Protein AF-0000000066578964 (afdb_homodimer)

Structure (mmCIF, N/CA/C/O backbone):
data_AF-0000000066578964-model_v1
#
loop_
_entity.id
_entity.type
_entity.pdbx_description
1 polymer 'Antirestriction protein'
#
loop_
_atom_site.group_PDB
_atom_site.id
_atom_site.type_symbol
_atom_site.label_atom_id
_atom_site.label_alt_id
_atom_site.label_comp_id
_atom_site.label_asym_id
_atom_site.label_entity_id
_atom_site.label_seq_id
_atom_site.pdbx_PDB_ins_code
_atom_site.Cartn_x
_atom_site.Cartn_y
_atom_site.Cartn_z
_atom_site.occupancy
_atom_site.B_iso_or_equiv
_atom_site.auth_seq_id
_atom_site.auth_comp_id
_atom_site.auth_asym_id
_atom_site.auth_atom_id
_atom_site.pdbx_PDB_model_num
ATOM 1 N N . MET A 1 1 ? -10.805 -29.812 21.797 1 24.27 1 MET A N 1
ATOM 2 C CA . MET A 1 1 ? -9.703 -28.891 21.516 1 24.27 1 MET A CA 1
ATOM 3 C C . MET A 1 1 ? -9.992 -28.062 20.281 1 24.27 1 MET A C 1
ATOM 5 O O . MET A 1 1 ? -9.898 -28.562 19.156 1 24.27 1 MET A O 1
ATOM 9 N N . LYS A 1 2 ? -11.008 -27.344 20.359 1 29.31 2 LYS A N 1
ATOM 10 C CA . LYS A 1 2 ? -11.562 -26.562 19.266 1 29.31 2 LYS A CA 1
ATOM 11 C C . LYS A 1 2 ? -10.516 -25.625 18.672 1 29.31 2 LYS A C 1
ATOM 13 O O . LYS A 1 2 ? -9.969 -24.766 19.391 1 29.31 2 LYS A O 1
ATOM 18 N N . THR A 1 3 ? -9.703 -26.062 17.797 1 28.17 3 THR A N 1
ATOM 19 C CA . THR A 1 3 ? -8.812 -25.188 17.031 1 28.17 3 THR A CA 1
ATOM 20 C C . THR A 1 3 ? -9.57 -23.984 16.484 1 28.17 3 THR A C 1
ATOM 22 O O . THR A 1 3 ? -10.523 -24.141 15.711 1 28.17 3 THR A O 1
ATOM 25 N N . LEU A 1 4 ? -9.758 -23.031 17.234 1 32.16 4 LEU A N 1
ATOM 26 C CA . LEU A 1 4 ? -10.305 -21.766 16.781 1 32.16 4 LEU A CA 1
ATOM 27 C C . LEU A 1 4 ? -9.688 -21.344 15.453 1 32.16 4 LEU A C 1
ATOM 29 O O . LEU A 1 4 ? -8.484 -21.094 15.375 1 32.16 4 LEU A O 1
ATOM 33 N N . SER A 1 5 ? -10.008 -21.906 14.352 1 34.5 5 SER A N 1
ATOM 34 C CA . SER A 1 5 ? -9.68 -21.578 12.969 1 34.5 5 SER A CA 1
ATOM 35 C C . SER A 1 5 ? -9.57 -20.062 12.773 1 34.5 5 SER A C 1
ATOM 37 O O . SER A 1 5 ? -10.523 -19.328 13.023 1 34.5 5 SER A O 1
ATOM 39 N N . GLN A 1 6 ? -8.539 -19.453 13.211 1 37.41 6 GLN A N 1
ATOM 40 C CA . GLN A 1 6 ? -8.258 -18.047 12.992 1 37.41 6 GLN A CA 1
ATOM 41 C C . GLN A 1 6 ? -8.609 -17.625 11.562 1 37.41 6 GLN A C 1
ATOM 43 O O . GLN A 1 6 ? -7.902 -18 10.617 1 37.41 6 GLN A O 1
ATOM 48 N N . ASN A 1 7 ? -9.742 -17.719 11.164 1 43.06 7 ASN A N 1
ATOM 49 C CA . ASN A 1 7 ? -10.203 -17.141 9.906 1 43.06 7 ASN A CA 1
ATOM 50 C C . ASN A 1 7 ? -9.484 -15.844 9.586 1 43.06 7 ASN A C 1
ATOM 52 O O . ASN A 1 7 ? -9.727 -14.82 10.227 1 43.06 7 ASN A O 1
ATOM 56 N N . THR A 1 8 ? -8.219 -15.875 9.32 1 48.53 8 THR A N 1
ATOM 57 C CA . THR A 1 8 ? -7.324 -14.75 9.055 1 48.53 8 THR A CA 1
ATOM 58 C C . THR A 1 8 ? -7.844 -13.898 7.898 1 48.53 8 THR A C 1
ATOM 60 O O . THR A 1 8 ? -7.605 -14.219 6.734 1 48.53 8 THR A O 1
ATOM 63 N N . THR A 1 9 ? -9.141 -13.594 7.984 1 56.38 9 THR A N 1
ATOM 64 C CA . THR A 1 9 ? -9.625 -12.594 7.043 1 56.38 9 THR A CA 1
ATOM 65 C C . THR A 1 9 ? -8.656 -11.414 6.965 1 56.38 9 THR A C 1
ATOM 67 O O . THR A 1 9 ? -7.988 -11.086 7.945 1 56.38 9 THR A O 1
ATOM 70 N N . SER A 1 10 ? -8.32 -11.125 5.727 1 64.75 10 SER A N 1
ATOM 71 C CA . SER A 1 10 ? -7.414 -10.008 5.484 1 64.75 10 SER A CA 1
ATOM 72 C C . SER A 1 10 ? -7.828 -8.781 6.289 1 64.75 10 SER A C 1
ATOM 74 O O . SER A 1 10 ? -8.992 -8.375 6.262 1 64.75 10 SER A O 1
ATOM 76 N N . SER A 1 11 ? -7.039 -8.484 7.195 1 82.62 11 SER A N 1
ATOM 77 C CA . SER A 1 11 ? -7.238 -7.379 8.125 1 82.62 11 SER A CA 1
ATOM 78 C C . SER A 1 11 ? -6.977 -6.035 7.449 1 82.62 11 SER A C 1
ATOM 80 O O . SER A 1 11 ? -6.129 -5.938 6.562 1 82.62 11 SER A O 1
ATOM 82 N N . ALA A 1 12 ? -7.746 -5.105 7.691 1 86.69 12 ALA A N 1
ATOM 83 C CA . ALA A 1 12 ? -7.574 -3.75 7.18 1 86.69 12 ALA A CA 1
ATOM 84 C C . ALA A 1 12 ? -6.438 -3.031 7.902 1 86.69 12 ALA A C 1
ATOM 86 O O . ALA A 1 12 ? -5.977 -1.978 7.457 1 86.69 12 ALA A O 1
ATOM 87 N N . CYS A 1 13 ? -6.008 -3.668 8.898 1 85.31 13 CYS A N 1
ATOM 88 C CA . CYS A 1 13 ? -4.965 -2.984 9.664 1 85.31 13 CYS A CA 1
ATOM 89 C C . CYS A 1 13 ? -3.648 -2.979 8.898 1 85.31 13 CYS A C 1
ATOM 91 O O . CYS A 1 13 ? -3.219 -4.012 8.383 1 85.31 13 CYS A O 1
ATOM 93 N N . ALA A 1 14 ? -3.166 -1.725 8.719 1 74.75 14 ALA A N 1
ATOM 94 C CA . ALA A 1 14 ? -1.896 -1.565 8.016 1 74.75 14 ALA A CA 1
ATOM 95 C C . ALA A 1 14 ? -0.764 -2.262 8.766 1 74.75 14 ALA A C 1
ATOM 97 O O . ALA A 1 14 ? -0.827 -2.426 9.984 1 74.75 14 ALA A O 1
ATOM 98 N N . PRO A 1 15 ? 0.217 -2.771 7.953 1 66.31 15 PRO A N 1
ATOM 99 C CA . PRO A 1 15 ? 1.34 -3.422 8.633 1 66.31 15 PRO A CA 1
ATOM 100 C C . PRO A 1 15 ? 2.146 -2.453 9.492 1 66.31 15 PRO A C 1
ATOM 102 O O . PRO A 1 15 ? 2.145 -1.246 9.242 1 66.31 15 PRO A O 1
ATOM 105 N N . GLU A 1 16 ? 2.369 -2.881 10.695 1 59.19 16 GLU A N 1
ATOM 106 C CA . GLU A 1 16 ? 3.158 -2.049 11.602 1 59.19 16 GLU A CA 1
ATOM 107 C C . GLU A 1 16 ? 4.324 -1.393 10.867 1 59.19 16 GLU A C 1
ATOM 109 O O . GLU A 1 16 ? 4.512 -0.176 10.953 1 59.19 16 GLU A O 1
ATOM 114 N N . THR A 1 17 ? 5.539 -2.01 10.695 1 57.97 17 THR A N 1
ATOM 115 C CA . THR A 1 17 ? 6.82 -1.382 10.375 1 57.97 17 THR A CA 1
ATOM 116 C C . THR A 1 17 ? 7 -1.261 8.867 1 57.97 17 THR A C 1
ATOM 118 O O . THR A 1 17 ? 6.637 -2.17 8.117 1 57.97 17 THR A O 1
ATOM 121 N N . GLY A 1 18 ? 6.793 0.011 8.297 1 57.31 18 GLY A N 1
ATOM 122 C CA . GLY A 1 18 ? 7.117 0.187 6.891 1 57.31 18 GLY A CA 1
ATOM 123 C C . GLY A 1 18 ? 8.289 -0.659 6.438 1 57.31 18 GLY A C 1
ATOM 124 O O . GLY A 1 18 ? 8.492 -0.863 5.238 1 57.31 18 GLY A O 1
ATOM 125 N N . LEU A 1 19 ? 9.219 -1.021 7.348 1 67.06 19 LEU A N 1
ATOM 126 C CA . LEU A 1 19 ? 10.445 -1.646 6.859 1 67.06 19 LEU A CA 1
ATOM 127 C C . LEU A 1 19 ? 10.539 -3.094 7.328 1 67.06 19 LEU A C 1
ATOM 129 O O . LEU A 1 19 ? 11.641 -3.619 7.516 1 67.06 19 LEU A O 1
ATOM 133 N N . GLN A 1 20 ? 9.484 -3.727 7.512 1 78.19 20 GLN A N 1
ATOM 134 C CA . GLN A 1 20 ? 9.555 -5.105 7.98 1 78.19 20 GLN A CA 1
ATOM 135 C C . GLN A 1 20 ? 9.93 -6.055 6.848 1 78.19 20 GLN A C 1
ATOM 137 O O . GLN A 1 20 ? 9.562 -5.832 5.691 1 78.19 20 GLN A O 1
ATOM 142 N N . GLN A 1 21 ? 10.75 -7.109 7.23 1 91.06 21 GLN A N 1
ATOM 143 C CA . GLN A 1 21 ? 11.055 -8.156 6.258 1 91.06 21 GLN A CA 1
ATOM 144 C C . GLN A 1 21 ? 9.828 -9.008 5.965 1 91.06 21 GLN A C 1
ATOM 146 O O . GLN A 1 21 ? 9.195 -9.531 6.883 1 91.06 21 GLN A O 1
ATOM 151 N N . LEU A 1 22 ? 9.539 -9.133 4.762 1 94.94 22 LEU A N 1
ATOM 152 C CA . LEU A 1 22 ? 8.375 -9.914 4.355 1 94.94 22 LEU A CA 1
ATOM 153 C C . LEU A 1 22 ? 8.789 -11.32 3.943 1 94.94 22 LEU A C 1
ATOM 155 O O . LEU A 1 22 ? 9.82 -11.508 3.299 1 94.94 22 LEU A O 1
ATOM 159 N N . VAL A 1 23 ? 8.07 -12.25 4.375 1 96.5 23 VAL A N 1
ATOM 160 C CA . VAL A 1 23 ? 8.352 -13.664 4.133 1 96.5 23 VAL A CA 1
ATOM 161 C C . VAL A 1 23 ? 7.133 -14.336 3.514 1 96.5 23 VAL A C 1
ATOM 163 O O . VAL A 1 23 ? 6.004 -14.125 3.965 1 96.5 23 VAL A O 1
ATOM 166 N N . ALA A 1 24 ? 7.383 -15.094 2.49 1 97.75 24 ALA A N 1
ATOM 167 C CA . ALA A 1 24 ? 6.332 -15.883 1.857 1 97.75 24 ALA A CA 1
ATOM 168 C C . ALA A 1 24 ? 6.305 -17.312 2.412 1 97.75 24 ALA A C 1
ATOM 170 O O . ALA A 1 24 ? 7.352 -17.938 2.557 1 97.75 24 ALA A O 1
ATOM 171 N N . THR A 1 25 ? 5.141 -17.75 2.738 1 98.12 25 THR A N 1
ATOM 172 C CA . THR A 1 25 ? 4.941 -19.125 3.215 1 98.12 25 THR A CA 1
ATOM 173 C C . THR A 1 25 ? 4.016 -19.891 2.279 1 98.12 25 THR A C 1
ATOM 175 O O . THR A 1 25 ? 2.932 -19.422 1.937 1 98.12 25 THR A O 1
ATOM 178 N N . ILE A 1 26 ? 4.406 -21.078 1.918 1 97.75 26 ILE A N 1
ATOM 179 C CA . ILE A 1 26 ? 3.615 -21.906 1.01 1 97.75 26 ILE A CA 1
ATOM 180 C C . ILE A 1 26 ? 2.375 -22.422 1.733 1 97.75 26 ILE A C 1
ATOM 182 O O . ILE A 1 26 ? 2.447 -22.812 2.898 1 97.75 26 ILE A O 1
ATOM 186 N N . VAL A 1 27 ? 1.241 -22.359 1.045 1 98 27 VAL A N 1
ATOM 187 C CA . VAL A 1 27 ? -0.002 -22.891 1.594 1 98 27 VAL A CA 1
ATOM 188 C C . VAL A 1 27 ? -0.024 -24.406 1.446 1 98 27 VAL A C 1
ATOM 190 O O . VAL A 1 27 ? 0.055 -24.922 0.333 1 98 27 VAL A O 1
ATOM 193 N N . PRO A 1 28 ? -0.123 -25.094 2.57 1 97.19 28 PRO A N 1
ATOM 194 C CA . PRO A 1 28 ? -0.167 -26.547 2.475 1 97.19 28 PRO A CA 1
ATOM 195 C C . PRO A 1 28 ? -1.366 -27.062 1.675 1 97.19 28 PRO A C 1
ATOM 197 O O . PRO A 1 28 ? -2.4 -26.391 1.616 1 97.19 28 PRO A O 1
ATOM 200 N N . ASP A 1 29 ? -1.237 -28.234 1.205 1 94.88 29 ASP A N 1
ATOM 201 C CA . ASP A 1 29 ? -2.244 -28.828 0.336 1 94.88 29 ASP A CA 1
ATOM 202 C C . ASP A 1 29 ? -3.611 -28.859 1.015 1 94.88 29 ASP A C 1
ATOM 204 O O . ASP A 1 29 ? -4.629 -28.578 0.377 1 94.88 29 ASP A O 1
ATOM 208 N N . GLU A 1 30 ? -3.672 -29.078 2.287 1 95.88 30 GLU A N 1
ATOM 209 C CA . GLU A 1 30 ? -4.918 -29.234 3.031 1 95.88 30 GLU A CA 1
ATOM 210 C C . GLU A 1 30 ? -5.648 -27.891 3.16 1 95.88 30 GLU A C 1
ATOM 212 O O . GLU A 1 30 ? -6.852 -27.859 3.439 1 95.88 30 GLU A O 1
ATOM 217 N N . GLN A 1 31 ? -4.961 -26.828 2.869 1 96.31 31 GLN A N 1
ATOM 218 C CA . GLN A 1 31 ? -5.547 -25.5 3.062 1 96.31 31 GLN A CA 1
ATOM 219 C C . GLN A 1 31 ? -5.773 -24.812 1.726 1 96.31 31 GLN A C 1
ATOM 221 O O . GLN A 1 31 ? -6.324 -23.703 1.683 1 96.31 31 GLN A O 1
ATOM 226 N N . ARG A 1 32 ? -5.48 -25.453 0.66 1 95.75 32 ARG A N 1
ATOM 227 C CA . ARG A 1 32 ? -5.551 -24.844 -0.664 1 95.75 32 ARG A CA 1
ATOM 228 C C . ARG A 1 32 ? -6.988 -24.5 -1.032 1 95.75 32 ARG A C 1
ATOM 230 O O . ARG A 1 32 ? -7.25 -23.469 -1.635 1 95.75 32 ARG A O 1
ATOM 237 N N . ILE A 1 33 ? -7.848 -25.359 -0.566 1 93.75 33 ILE A N 1
ATOM 238 C CA . ILE A 1 33 ? -9.242 -25.203 -0.964 1 93.75 33 ILE A CA 1
ATOM 239 C C . ILE A 1 33 ? -9.828 -23.953 -0.311 1 93.75 33 ILE A C 1
ATOM 241 O O . ILE A 1 33 ? -10.711 -23.297 -0.876 1 93.75 33 ILE A O 1
ATOM 245 N N . SER A 1 34 ? -9.359 -23.594 0.796 1 96.06 34 SER A N 1
ATOM 246 C CA . SER A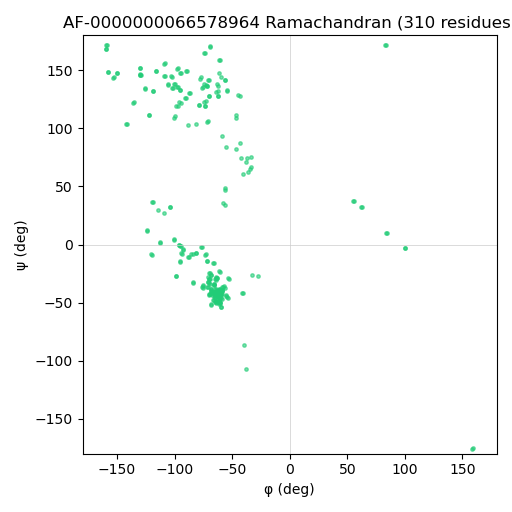 1 34 ? -9.922 -22.469 1.542 1 96.06 34 SER A CA 1
ATOM 247 C C . SER A 1 34 ? -9.141 -21.188 1.277 1 96.06 34 SER A C 1
ATOM 249 O O . SER A 1 34 ? -9.5 -20.125 1.788 1 96.06 34 SER A O 1
ATOM 251 N N . PHE A 1 35 ? -8.148 -21.25 0.491 1 97.19 35 PHE A N 1
ATOM 252 C CA . PHE A 1 35 ? -7.223 -20.141 0.286 1 97.19 35 PHE A CA 1
ATOM 253 C C . PHE A 1 35 ? -7.957 -18.922 -0.253 1 97.19 35 PHE A C 1
ATOM 255 O O . PHE A 1 35 ? -7.906 -17.844 0.347 1 97.19 35 PHE A O 1
ATOM 262 N N . TRP A 1 36 ? -8.68 -19.109 -1.349 1 96.81 36 TRP A N 1
ATOM 263 C CA . TRP A 1 36 ? -9.281 -17.969 -2.051 1 96.81 36 TRP A CA 1
ATOM 264 C C . TRP A 1 36 ? -10.391 -17.344 -1.216 1 96.81 36 TRP A C 1
ATOM 266 O O . TRP A 1 36 ? -10.359 -16.141 -0.937 1 96.81 36 TRP A O 1
ATOM 276 N N . PRO A 1 37 ? -11.375 -18.141 -0.707 1 96.06 37 PRO A N 1
ATOM 277 C CA . PRO A 1 37 ? -12.406 -17.5 0.115 1 96.06 37 PRO A CA 1
ATOM 278 C C . PRO A 1 37 ? -11.844 -16.922 1.407 1 96.06 37 PRO A C 1
ATOM 280 O O . PRO A 1 37 ? -12.344 -15.898 1.895 1 96.06 37 PRO A O 1
ATOM 283 N N . GLN A 1 38 ? -10.828 -17.469 1.947 1 95.69 38 GLN A N 1
ATOM 284 C CA . GLN A 1 38 ? -10.242 -16.984 3.193 1 95.69 38 GLN A CA 1
ATOM 285 C C . GLN A 1 38 ? -9.57 -15.625 3.002 1 95.69 38 GLN A C 1
ATOM 287 O O . GLN A 1 38 ? -9.719 -14.734 3.838 1 95.69 38 GLN A O 1
ATOM 292 N N . HIS A 1 39 ? -8.867 -15.445 1.941 1 96.56 39 HIS A N 1
ATOM 293 C CA . HIS A 1 39 ? -8.078 -14.234 1.776 1 96.56 39 HIS A CA 1
ATOM 294 C C . HIS A 1 39 ? -8.797 -13.211 0.902 1 96.56 39 HIS A C 1
ATOM 296 O O . HIS A 1 39 ? -8.617 -12.008 1.064 1 96.56 39 HIS A O 1
ATOM 302 N N . PHE A 1 40 ? -9.68 -13.727 -0.011 1 97.44 40 PHE A N 1
ATOM 303 C CA . PHE A 1 40 ? -10.25 -12.812 -0.996 1 97.44 40 PHE A CA 1
ATOM 304 C C . PHE A 1 40 ? -11.773 -12.836 -0.943 1 97.44 40 PHE A C 1
ATOM 306 O O . PHE A 1 40 ? -12.438 -12.242 -1.791 1 97.44 40 PHE A O 1
ATOM 313 N N . GLY A 1 41 ? -12.336 -13.422 0.044 1 95.38 41 GLY A N 1
ATOM 314 C CA . GLY A 1 41 ? -13.766 -13.672 0.115 1 95.38 41 GLY A CA 1
ATOM 315 C C . GLY A 1 41 ? -14.594 -12.398 0.147 1 95.38 41 GLY A C 1
ATOM 316 O O . GLY A 1 41 ? -15.75 -12.391 -0.283 1 95.38 41 GLY A O 1
ATOM 317 N N . LEU A 1 42 ? -14.078 -11.305 0.661 1 92.25 42 LEU A N 1
ATOM 318 C CA . LEU A 1 42 ? -14.797 -10.039 0.774 1 92.25 42 LEU A CA 1
ATOM 319 C C . LEU A 1 42 ? -14.766 -9.281 -0.548 1 92.25 42 LEU A C 1
ATOM 321 O O . LEU A 1 42 ? -15.461 -8.273 -0.703 1 92.25 42 LEU A O 1
ATOM 325 N N . ILE A 1 43 ? -14.016 -9.766 -1.518 1 96.44 43 ILE A N 1
ATOM 326 C CA . ILE A 1 43 ? -13.805 -9.047 -2.77 1 96.44 43 ILE A CA 1
ATOM 327 C C . ILE A 1 43 ? -14.867 -9.461 -3.783 1 96.44 43 ILE A C 1
ATOM 329 O O . ILE A 1 43 ? -15.055 -10.648 -4.051 1 96.44 43 ILE A O 1
ATOM 333 N N . PRO A 1 44 ? -15.578 -8.43 -4.336 1 97.5 44 PRO A N 1
ATOM 334 C CA . PRO A 1 44 ? -16.547 -8.781 -5.379 1 97.5 44 PRO A CA 1
ATOM 335 C C . PRO A 1 44 ? -15.922 -9.578 -6.523 1 97.5 44 PRO A C 1
ATOM 337 O O . PRO A 1 44 ? -14.836 -9.234 -7 1 97.5 44 PRO A O 1
ATOM 340 N N . GLN A 1 45 ? -16.578 -10.68 -6.914 1 97.69 45 GLN A N 1
ATOM 341 C CA . GLN A 1 45 ? -16.172 -11.516 -8.031 1 97.69 45 GLN A CA 1
ATOM 342 C C . GLN A 1 45 ? -14.797 -12.141 -7.781 1 97.69 45 GLN A C 1
ATOM 344 O O . GLN A 1 45 ? -13.992 -12.289 -8.711 1 97.69 45 GLN A O 1
ATOM 349 N N . TRP A 1 46 ? -14.516 -12.414 -6.566 1 97.19 46 TRP A N 1
ATOM 350 C CA . TRP A 1 46 ? -13.211 -12.945 -6.211 1 97.19 46 TRP A CA 1
ATOM 351 C C . TRP A 1 46 ? -12.953 -14.273 -6.914 1 97.19 46 TRP A C 1
ATOM 353 O O . TRP A 1 46 ? -11.805 -14.641 -7.172 1 97.19 46 TRP A O 1
ATOM 363 N N . VAL A 1 47 ? -14.008 -15.016 -7.32 1 97.56 47 VAL A N 1
ATOM 364 C CA . VAL A 1 47 ? -13.898 -16.328 -7.938 1 97.56 47 VAL A CA 1
ATOM 365 C C . VAL A 1 47 ? -13.211 -16.203 -9.297 1 97.56 47 VAL A C 1
ATOM 367 O O . VAL A 1 47 ? -12.734 -17.203 -9.852 1 97.56 47 VAL A O 1
ATOM 370 N N . THR A 1 48 ? -13.125 -15.023 -9.828 1 98.19 48 THR A N 1
ATOM 371 C CA . THR A 1 48 ? -12.547 -14.82 -11.156 1 98.19 48 THR A CA 1
ATOM 372 C C . THR A 1 48 ? -11.055 -14.516 -11.055 1 98.19 48 THR A C 1
ATOM 374 O O . THR A 1 48 ? -10.367 -14.43 -12.07 1 98.19 48 THR A O 1
ATOM 377 N N . LEU A 1 49 ? -10.492 -14.375 -9.859 1 98.38 49 LEU A N 1
ATOM 378 C CA . LEU A 1 49 ? -9.109 -13.945 -9.688 1 98.38 49 LEU A CA 1
ATOM 379 C C . LEU A 1 49 ? -8.148 -14.992 -10.242 1 98.38 49 LEU A C 1
ATOM 381 O O . LEU A 1 49 ? -7.238 -14.664 -11.008 1 98.38 49 LEU A O 1
ATOM 385 N N . GLU A 1 50 ? -8.391 -16.25 -9.867 1 98 50 GLU A N 1
ATOM 386 C CA . GLU A 1 50 ? -7.477 -17.297 -10.289 1 98 50 GLU A CA 1
ATOM 387 C C . GLU A 1 50 ? -7.445 -17.422 -11.812 1 98 50 GLU A C 1
ATOM 389 O O . GLU A 1 50 ? -6.375 -17.375 -12.422 1 98 50 GLU A O 1
ATOM 394 N N . PRO A 1 51 ? -8.57 -17.516 -12.547 1 97.88 51 PRO A N 1
ATOM 395 C CA . PRO A 1 51 ? -8.508 -17.594 -14.008 1 97.88 51 PRO A CA 1
ATOM 396 C C . PRO A 1 51 ? -7.934 -16.328 -14.633 1 97.88 51 PRO A C 1
ATOM 398 O O . PRO A 1 51 ? -7.289 -16.391 -15.68 1 97.88 51 PRO A O 1
ATOM 401 N N . ARG A 1 52 ? -8.094 -15.18 -14.023 1 98.12 52 ARG A N 1
ATOM 402 C CA . ARG A 1 52 ? -7.531 -13.938 -14.547 1 98.12 52 ARG A CA 1
ATOM 403 C C . ARG A 1 52 ? -6.012 -13.922 -14.391 1 98.12 52 ARG A C 1
ATOM 405 O O . ARG A 1 52 ? -5.305 -13.398 -15.258 1 98.12 52 ARG A O 1
ATOM 412 N N . ILE A 1 53 ? -5.512 -14.477 -13.312 1 98.31 53 ILE A N 1
ATOM 413 C CA . ILE A 1 53 ? -4.066 -14.586 -13.141 1 98.31 53 ILE A CA 1
ATOM 414 C C . ILE A 1 53 ? -3.482 -15.461 -14.25 1 98.31 53 ILE A C 1
ATOM 416 O O . ILE A 1 53 ? -2.473 -15.102 -14.859 1 98.31 53 ILE A O 1
ATOM 420 N N . PHE A 1 54 ? -4.141 -16.562 -14.523 1 97.5 54 PHE A N 1
ATOM 421 C CA . PHE A 1 54 ? -3.701 -17.422 -15.617 1 97.5 54 PHE A CA 1
ATOM 422 C C . PHE A 1 54 ? -3.742 -16.672 -16.938 1 97.5 54 PHE A C 1
ATOM 424 O O . PHE A 1 54 ? -2.844 -16.812 -17.766 1 97.5 54 PHE A O 1
ATOM 431 N N . GLY A 1 55 ? -4.805 -15.898 -17.094 1 96.62 55 GLY A N 1
ATOM 432 C CA . GLY A 1 55 ? -4.914 -15.094 -18.297 1 96.62 55 GLY A CA 1
ATOM 433 C C . GLY A 1 55 ? -3.766 -14.117 -18.469 1 96.62 55 GLY A C 1
ATOM 434 O O . GLY A 1 55 ? -3.217 -13.984 -19.562 1 96.62 55 GLY A O 1
ATOM 435 N N . TRP A 1 56 ? -3.443 -13.43 -17.406 1 97.12 56 TRP A N 1
ATOM 436 C CA . TRP A 1 56 ? -2.312 -12.508 -17.453 1 97.12 56 TRP A CA 1
ATOM 437 C C . TRP A 1 56 ? -1.014 -13.258 -17.734 1 97.12 56 TRP A C 1
ATOM 439 O O . TRP A 1 56 ? -0.183 -12.789 -18.516 1 97.12 56 TRP A O 1
ATOM 449 N N . MET A 1 57 ? -0.818 -14.414 -17.094 1 97.31 57 MET A N 1
ATOM 450 C CA . MET A 1 57 ? 0.396 -15.188 -17.328 1 97.31 57 MET A CA 1
ATOM 451 C C . MET A 1 57 ? 0.51 -15.57 -18.797 1 97.31 57 MET A C 1
ATOM 453 O O . MET A 1 57 ? 1.58 -15.445 -19.406 1 97.31 57 MET A O 1
ATOM 457 N N . ASP A 1 58 ? -0.56 -15.977 -19.406 1 95.88 58 ASP A N 1
ATOM 458 C CA . ASP A 1 58 ? -0.59 -16.344 -20.812 1 95.88 58 ASP A CA 1
ATOM 459 C C . ASP A 1 58 ? -0.21 -15.156 -21.703 1 95.88 58 ASP A C 1
ATOM 461 O O . ASP A 1 58 ? 0.482 -15.32 -22.703 1 95.88 58 ASP A O 1
ATOM 465 N N . ARG A 1 59 ? -0.634 -14.023 -21.344 1 95.25 59 ARG A N 1
ATOM 466 C CA . ARG A 1 59 ? -0.394 -12.812 -22.125 1 95.25 59 ARG A CA 1
ATOM 467 C C . ARG A 1 59 ? 1.045 -12.336 -21.953 1 95.25 59 ARG A C 1
ATOM 469 O O . ARG A 1 59 ? 1.66 -11.867 -22.922 1 95.25 59 ARG A O 1
ATOM 476 N N . LEU A 1 60 ? 1.552 -12.477 -20.781 1 96.5 60 LEU A N 1
ATOM 477 C CA . LEU A 1 60 ? 2.857 -11.914 -20.453 1 96.5 60 LEU A CA 1
ATOM 478 C C . LEU A 1 60 ? 3.979 -12.852 -20.891 1 96.5 60 LEU A C 1
ATOM 480 O O . LEU A 1 60 ? 5.086 -12.398 -21.188 1 96.5 60 LEU A O 1
ATOM 484 N N . CYS A 1 61 ? 3.729 -14.148 -20.828 1 94.94 61 CYS A N 1
ATOM 485 C CA . CYS A 1 61 ? 4.789 -15.133 -21.047 1 94.94 61 CYS A CA 1
ATOM 486 C C . CYS A 1 61 ? 4.438 -16.078 -22.188 1 94.94 61 CYS A C 1
ATOM 488 O O . CYS A 1 61 ? 3.596 -16.953 -22.031 1 94.94 61 CYS A O 1
ATOM 490 N N . GLU A 1 62 ? 5.137 -15.992 -23.266 1 87.25 62 GLU A N 1
ATOM 491 C CA . GLU A 1 62 ? 4.867 -16.828 -24.438 1 87.25 62 GLU A CA 1
ATOM 492 C C . GLU A 1 62 ? 5.25 -18.281 -24.188 1 87.25 62 GLU A C 1
ATOM 494 O O . GLU A 1 62 ? 4.629 -19.188 -24.719 1 87.25 62 GLU A O 1
ATOM 499 N N . ASP A 1 63 ? 6.188 -18.438 -23.344 1 82.25 63 ASP A N 1
ATOM 500 C CA . ASP A 1 63 ? 6.73 -19.781 -23.109 1 82.25 63 ASP A CA 1
ATOM 501 C C . ASP A 1 63 ? 5.902 -20.531 -22.062 1 82.25 63 ASP A C 1
ATOM 503 O O . ASP A 1 63 ? 6.156 -21.703 -21.797 1 82.25 63 ASP A O 1
ATOM 507 N N . TYR A 1 64 ? 5.016 -19.781 -21.484 1 87.62 64 TYR A N 1
ATOM 508 C CA . TYR A 1 64 ? 4.199 -20.438 -20.469 1 87.62 64 TYR A CA 1
ATOM 509 C C . TYR A 1 64 ? 3.18 -21.375 -21.094 1 87.62 64 TYR A C 1
ATOM 511 O O . TYR A 1 64 ? 2.391 -20.969 -21.953 1 87.62 64 TYR A O 1
ATOM 519 N N . CYS A 1 65 ? 3.246 -22.688 -20.766 1 82.94 65 CYS A N 1
ATOM 520 C CA . CYS A 1 65 ? 2.328 -23.672 -21.312 1 82.94 65 CYS A CA 1
ATOM 521 C C . CYS A 1 65 ? 1.529 -24.344 -20.203 1 82.94 65 CYS A C 1
ATOM 523 O O . CYS A 1 65 ? 1.251 -25.547 -20.25 1 82.94 65 CYS A O 1
ATOM 525 N N . GLY A 1 66 ? 1.172 -23.688 -19.25 1 82.19 66 GLY A N 1
ATOM 526 C CA . GLY A 1 66 ? 0.45 -24.266 -18.125 1 82.19 66 GLY A CA 1
ATOM 527 C C . GLY A 1 66 ? 1.36 -24.938 -17.109 1 82.19 66 GLY A C 1
ATOM 528 O O . GLY A 1 66 ? 2.582 -24.938 -17.281 1 82.19 66 GLY A O 1
ATOM 529 N N . GLY A 1 67 ? 0.839 -25.375 -15.914 1 86.19 67 GLY A N 1
ATOM 530 C CA . GLY A 1 67 ? 1.589 -26.031 -14.852 1 86.19 67 GLY A CA 1
ATOM 531 C C . GLY A 1 67 ? 0.913 -25.953 -13.5 1 86.19 67 GLY A C 1
ATOM 532 O O . GLY A 1 67 ? -0.238 -25.516 -13.398 1 86.19 67 GLY A O 1
ATOM 533 N N . ILE A 1 68 ? 1.669 -26.469 -12.57 1 92.5 68 ILE A N 1
ATOM 534 C CA . ILE A 1 68 ? 1.171 -26.453 -11.203 1 92.5 68 ILE A CA 1
ATOM 535 C C . ILE A 1 68 ? 1.547 -25.141 -10.523 1 92.5 68 ILE A C 1
ATOM 537 O O . ILE A 1 68 ? 2.67 -24.656 -10.68 1 92.5 68 ILE A O 1
ATOM 541 N N . TRP A 1 69 ? 0.535 -24.547 -9.93 1 96.44 69 TRP A N 1
ATOM 542 C CA . TRP A 1 69 ? 0.77 -23.312 -9.195 1 96.44 69 TRP A CA 1
ATOM 543 C C . TRP A 1 69 ? 0.728 -23.562 -7.691 1 96.44 69 TRP A C 1
ATOM 545 O O . TRP A 1 69 ? -0.11 -24.328 -7.203 1 96.44 69 TRP A O 1
ATOM 555 N N . ASN A 1 70 ? 1.657 -22.938 -7.027 1 97.56 70 ASN A N 1
ATOM 556 C CA . ASN A 1 70 ? 1.62 -22.906 -5.57 1 97.56 70 ASN A CA 1
ATOM 557 C C . ASN A 1 70 ? 0.954 -21.641 -5.047 1 97.56 70 ASN A C 1
ATOM 559 O O . ASN A 1 70 ? 1 -20.594 -5.699 1 97.56 70 ASN A O 1
ATOM 563 N N . LEU A 1 71 ? 0.306 -21.828 -3.91 1 98.31 71 LEU A N 1
ATOM 564 C CA . LEU A 1 71 ? -0.295 -20.703 -3.211 1 98.31 71 LEU A CA 1
ATOM 565 C C . LEU A 1 71 ? 0.588 -20.234 -2.057 1 98.31 71 LEU A C 1
ATOM 567 O O . LEU A 1 71 ? 1.17 -21.062 -1.349 1 98.31 71 LEU A O 1
ATOM 571 N N . TYR A 1 72 ? 0.731 -18.906 -1.879 1 98.56 72 TYR A N 1
ATOM 572 C CA . TYR A 1 72 ? 1.592 -18.344 -0.843 1 98.56 72 TYR A CA 1
ATOM 573 C C . TYR A 1 72 ? 0.849 -17.297 -0.026 1 98.56 72 TYR A C 1
ATOM 575 O O . TYR A 1 72 ? 0.008 -16.562 -0.557 1 98.56 72 TYR A O 1
ATOM 583 N N . THR A 1 73 ? 1.186 -17.234 1.238 1 98 73 THR A N 1
ATOM 584 C CA . THR A 1 73 ? 0.761 -16.141 2.1 1 98 73 THR A CA 1
ATOM 585 C C . THR A 1 73 ? 1.965 -15.336 2.59 1 98 73 THR A C 1
ATOM 587 O O . THR A 1 73 ? 3.072 -15.867 2.682 1 98 73 THR A O 1
ATOM 590 N N . LEU A 1 74 ? 1.741 -14.102 2.799 1 96.25 74 LEU A N 1
ATOM 591 C CA . LEU A 1 74 ? 2.777 -13.219 3.318 1 96.25 74 LEU A CA 1
ATOM 592 C C . LEU A 1 74 ? 2.482 -12.82 4.762 1 96.25 74 LEU A C 1
ATOM 594 O O . LEU A 1 74 ? 1.318 -12.742 5.164 1 96.25 74 LEU A O 1
ATOM 598 N N . ASN A 1 75 ? 3.545 -12.438 5.543 1 94.19 75 ASN A N 1
ATOM 599 C CA . ASN A 1 75 ? 3.367 -12.086 6.945 1 94.19 75 ASN A CA 1
ATOM 600 C C . ASN A 1 75 ? 2.77 -10.695 7.105 1 94.19 75 ASN A C 1
ATOM 602 O O . ASN A 1 75 ? 2.443 -10.273 8.219 1 94.19 75 ASN A O 1
ATOM 606 N N . ASN A 1 76 ? 2.535 -9.984 6.047 1 92.31 76 ASN A N 1
ATOM 607 C CA . ASN A 1 76 ? 1.843 -8.695 6.129 1 92.31 76 ASN A CA 1
ATOM 608 C C . ASN A 1 76 ? 0.371 -8.828 5.742 1 92.31 76 ASN A C 1
ATOM 610 O O . ASN A 1 76 ? -0.332 -7.828 5.613 1 92.31 76 ASN A O 1
ATOM 614 N N . GLY A 1 77 ? -0.06 -10.031 5.5 1 93.12 77 GLY A N 1
ATOM 615 C CA . GLY A 1 77 ? -1.454 -10.266 5.156 1 93.12 77 GLY A CA 1
ATOM 616 C C . GLY A 1 77 ? -1.682 -10.445 3.668 1 93.12 77 GLY A C 1
ATOM 617 O O . GLY A 1 77 ? -2.801 -10.727 3.234 1 93.12 77 GLY A O 1
ATOM 618 N N . GLY A 1 78 ? -0.624 -10.305 2.836 1 96.25 78 GLY A N 1
ATOM 619 C CA . GLY A 1 78 ? -0.73 -10.523 1.401 1 96.25 78 GLY A CA 1
ATOM 620 C C . GLY A 1 78 ? -0.837 -11.984 1.021 1 96.25 78 GLY A C 1
ATOM 621 O O . GLY A 1 78 ? -0.605 -12.867 1.853 1 96.25 78 GLY A O 1
ATOM 622 N N . ALA A 1 79 ? -1.229 -12.164 -0.155 1 98.31 79 ALA A N 1
ATOM 623 C CA . ALA A 1 79 ? -1.387 -13.516 -0.703 1 98.31 79 ALA A CA 1
ATOM 624 C C . ALA A 1 79 ? -1.212 -13.508 -2.219 1 98.31 79 ALA A C 1
ATOM 626 O O . ALA A 1 79 ? -1.601 -12.555 -2.895 1 98.31 79 ALA A O 1
ATOM 627 N N . PHE A 1 80 ? -0.597 -14.594 -2.699 1 98.62 80 PHE A N 1
ATOM 628 C CA . PHE A 1 80 ? -0.396 -14.688 -4.141 1 98.62 80 PHE A CA 1
ATOM 629 C C . PHE A 1 80 ? -0.169 -16.125 -4.562 1 98.62 80 PHE A C 1
ATOM 631 O O . PHE A 1 80 ? -0.199 -17.047 -3.73 1 98.62 80 PHE A O 1
ATOM 638 N N . MET A 1 81 ? -0.14 -16.391 -5.82 1 98.56 81 MET A N 1
ATOM 639 C CA . MET A 1 81 ? 0.207 -17.703 -6.355 1 98.56 81 MET A CA 1
ATOM 640 C C . MET A 1 81 ? 1.264 -17.594 -7.449 1 98.56 81 MET A C 1
ATOM 642 O O . MET A 1 81 ? 1.394 -16.531 -8.078 1 98.56 81 MET A O 1
ATOM 646 N N . ALA A 1 82 ? 2.016 -18.594 -7.59 1 97.62 82 ALA A N 1
ATOM 647 C CA . ALA A 1 82 ? 3.092 -18.625 -8.578 1 97.62 82 ALA A CA 1
ATOM 648 C C . ALA A 1 82 ? 3.346 -20.047 -9.062 1 97.62 82 ALA A C 1
ATOM 650 O O . ALA A 1 82 ? 3.125 -21.016 -8.328 1 97.62 82 ALA A O 1
ATOM 651 N N . PRO A 1 83 ? 3.75 -20.125 -10.359 1 95.44 83 PRO A N 1
ATOM 652 C CA . PRO A 1 83 ? 4.086 -21.469 -10.852 1 95.44 83 PRO A CA 1
ATOM 653 C C . PRO A 1 83 ? 5.16 -22.156 -10.008 1 95.44 83 PRO A C 1
ATOM 655 O O . PRO A 1 83 ? 6.086 -21.5 -9.531 1 95.44 83 PRO A O 1
ATOM 658 N N . GLU A 1 84 ? 4.984 -23.438 -9.828 1 92 84 GLU A N 1
ATOM 659 C CA . GLU A 1 84 ? 5.992 -24.219 -9.133 1 92 84 GLU A CA 1
ATOM 660 C C . GLU A 1 84 ? 7.32 -24.219 -9.883 1 92 84 GLU A C 1
ATOM 662 O O . GLU A 1 84 ? 7.352 -24.438 -11.094 1 92 84 GLU A O 1
ATOM 667 N N . PRO A 1 85 ? 8.375 -23.844 -9.086 1 83.62 85 PRO A N 1
ATOM 668 C CA . PRO A 1 85 ? 9.672 -23.875 -9.758 1 83.62 85 PRO A CA 1
ATOM 669 C C . PRO A 1 85 ? 10.07 -25.266 -10.227 1 83.62 85 PRO A C 1
ATOM 671 O O . PRO A 1 85 ? 9.727 -26.266 -9.578 1 83.62 85 PRO A O 1
ATOM 674 N N . ASP A 1 86 ? 10.586 -25.328 -11.438 1 74.88 86 ASP A N 1
ATOM 675 C CA . ASP A 1 86 ? 11.141 -26.609 -11.898 1 74.88 86 ASP A CA 1
ATOM 676 C C . ASP A 1 86 ? 12.438 -26.938 -11.172 1 74.88 86 ASP A C 1
ATOM 678 O O . ASP A 1 86 ? 13.359 -26.125 -11.125 1 74.88 86 ASP A O 1
ATOM 682 N N . ASP A 1 87 ? 12.445 -27.922 -10.203 1 64.56 87 ASP A N 1
ATOM 683 C CA . ASP A 1 87 ? 13.594 -28.344 -9.406 1 64.56 87 ASP A CA 1
ATOM 684 C C . ASP A 1 87 ? 14.859 -28.422 -10.258 1 64.56 87 ASP A C 1
ATOM 686 O O . ASP A 1 87 ? 15.961 -28.172 -9.766 1 64.56 87 ASP A O 1
ATOM 690 N N . ASP A 1 88 ? 14.734 -28.922 -11.406 1 60.25 88 ASP A N 1
ATOM 691 C CA . ASP A 1 88 ? 15.914 -29.312 -12.156 1 60.25 88 ASP A CA 1
ATOM 692 C C . ASP A 1 88 ? 16.469 -28.156 -12.977 1 60.25 88 ASP A C 1
ATOM 694 O O . ASP A 1 88 ? 17.578 -28.234 -13.516 1 60.25 88 ASP A O 1
ATOM 698 N N . ASN A 1 89 ? 15.68 -27.047 -13.062 1 62 89 ASN A N 1
ATOM 699 C CA . ASN A 1 89 ? 16.172 -26.078 -14.023 1 62 89 ASN A CA 1
ATOM 700 C C . ASN A 1 89 ? 15.977 -24.641 -13.531 1 62 89 ASN A C 1
ATOM 702 O O . ASN A 1 89 ? 14.898 -24.297 -13.047 1 62 89 ASN A O 1
ATOM 706 N N . ASP A 1 90 ? 17.094 -24.047 -13.086 1 67.31 90 ASP A N 1
ATOM 707 C CA . ASP A 1 90 ? 17.156 -22.609 -12.781 1 67.31 90 ASP A CA 1
ATOM 708 C C . ASP A 1 90 ? 16.75 -21.781 -13.992 1 67.31 90 ASP A C 1
ATOM 710 O O . ASP A 1 90 ? 17.328 -20.719 -14.242 1 67.31 90 ASP A O 1
ATOM 714 N N . GLU A 1 91 ? 15.836 -22.297 -14.75 1 80.5 91 GLU A N 1
ATOM 715 C CA . GLU A 1 91 ? 15.461 -21.641 -15.992 1 80.5 91 GLU A CA 1
ATOM 716 C C . GLU A 1 91 ? 14.594 -20.406 -15.711 1 80.5 91 GLU A C 1
ATOM 718 O O . GLU A 1 91 ? 13.781 -20.406 -14.781 1 80.5 91 GLU A O 1
ATOM 723 N N . THR A 1 92 ? 14.875 -19.297 -16.375 1 91.06 92 THR A N 1
ATOM 724 C CA . THR A 1 92 ? 14.109 -18.062 -16.312 1 91.06 92 THR A CA 1
ATOM 725 C C . THR A 1 92 ? 13.141 -17.953 -17.484 1 91.06 92 THR A C 1
ATOM 727 O O . THR A 1 92 ? 13.281 -18.672 -18.484 1 91.06 92 THR A O 1
ATOM 730 N N . TRP A 1 93 ? 12.086 -17.281 -17.234 1 93.56 93 TRP A N 1
ATOM 731 C CA . TRP A 1 93 ? 11.078 -17.016 -18.25 1 93.56 93 TRP A CA 1
ATOM 732 C C . TRP A 1 93 ? 11.211 -15.586 -18.781 1 93.56 93 TRP A C 1
ATOM 734 O O . TRP A 1 93 ? 11.594 -14.68 -18.047 1 93.56 93 TRP A O 1
ATOM 744 N N . VAL A 1 94 ? 10.938 -15.508 -20.078 1 96.38 94 VAL A N 1
ATOM 745 C CA . VAL A 1 94 ? 10.883 -14.18 -20.672 1 96.38 94 VAL A CA 1
ATOM 746 C C . VAL A 1 94 ? 9.445 -13.68 -20.688 1 96.38 94 VAL A C 1
ATOM 748 O O . VAL A 1 94 ? 8.555 -14.352 -21.219 1 96.38 94 VAL A O 1
ATOM 751 N N . LEU A 1 95 ? 9.203 -12.57 -20.078 1 97.5 95 LEU A N 1
ATOM 752 C CA . LEU A 1 95 ? 7.887 -11.945 -20.078 1 97.5 95 LEU A CA 1
ATOM 753 C C . LEU A 1 95 ? 7.891 -10.672 -20.922 1 97.5 95 LEU A C 1
ATOM 755 O O . LEU A 1 95 ? 8.898 -9.969 -20.984 1 97.5 95 LEU A O 1
ATOM 759 N N . PHE A 1 96 ? 6.793 -10.414 -21.578 1 97.62 96 PHE A N 1
ATOM 760 C CA . PHE A 1 96 ? 6.562 -9.219 -22.375 1 97.62 96 PHE A CA 1
ATOM 761 C C . PHE A 1 96 ? 5.18 -8.641 -22.094 1 97.62 96 PHE A C 1
ATOM 763 O O . PHE A 1 96 ? 4.176 -9.352 -22.172 1 97.62 96 PHE A O 1
ATOM 770 N N . ASN A 1 97 ? 5.172 -7.387 -21.672 1 96.31 97 ASN A N 1
ATOM 771 C CA . ASN A 1 97 ? 3.902 -6.691 -21.469 1 96.31 97 ASN A CA 1
ATOM 772 C C . ASN A 1 97 ? 3.59 -5.766 -22.641 1 96.31 97 ASN A C 1
ATOM 774 O O . ASN A 1 97 ? 4.16 -4.68 -22.75 1 96.31 97 ASN A O 1
ATOM 778 N N . ALA A 1 98 ? 2.666 -6.078 -23.422 1 93.44 98 ALA A N 1
ATOM 779 C CA . ALA A 1 98 ? 2.312 -5.336 -24.641 1 93.44 98 ALA A CA 1
ATOM 780 C C . ALA A 1 98 ? 1.696 -3.984 -24.281 1 93.44 98 ALA A C 1
ATOM 782 O O . ALA A 1 98 ? 1.698 -3.064 -25.109 1 93.44 98 ALA A O 1
ATOM 783 N N . MET A 1 99 ? 1.157 -3.865 -23.156 1 90.06 99 MET A N 1
ATOM 784 C CA . MET A 1 99 ? 0.48 -2.639 -22.75 1 90.06 99 MET A CA 1
ATOM 785 C C . MET A 1 99 ? 1.483 -1.51 -22.531 1 90.06 99 MET A C 1
ATOM 787 O O . MET A 1 99 ? 1.158 -0.339 -22.734 1 90.06 99 MET A O 1
ATOM 791 N N . ASN A 1 100 ? 2.6 -1.863 -22.094 1 90.44 100 ASN A N 1
ATOM 792 C CA . ASN A 1 100 ? 3.59 -0.817 -21.859 1 90.44 100 ASN A CA 1
ATOM 793 C C . ASN A 1 100 ? 4.848 -1.038 -22.703 1 90.44 100 ASN A C 1
ATOM 795 O O . ASN A 1 100 ? 5.754 -0.203 -22.703 1 90.44 100 ASN A O 1
ATOM 799 N N . GLY A 1 101 ? 4.969 -2.18 -23.359 1 93.81 101 GLY A N 1
ATOM 800 C CA . GLY A 1 101 ? 6.055 -2.477 -24.281 1 93.81 101 GLY A CA 1
ATOM 801 C C . GLY A 1 101 ? 7.301 -2.99 -23.578 1 93.81 101 GLY A C 1
ATOM 802 O O . GLY A 1 101 ? 8.375 -3.053 -24.188 1 93.81 101 GLY A O 1
ATOM 803 N N . ASN A 1 102 ? 7.242 -3.307 -22.297 1 95.56 102 ASN A N 1
ATOM 804 C CA . ASN A 1 102 ? 8.414 -3.727 -21.531 1 95.56 102 ASN A CA 1
ATOM 805 C C . ASN A 1 102 ? 8.602 -5.238 -21.594 1 95.56 102 ASN A C 1
ATOM 807 O O . ASN A 1 102 ? 7.637 -5.988 -21.734 1 95.56 102 ASN A O 1
ATOM 811 N N . ARG A 1 103 ? 9.867 -5.57 -21.516 1 96.38 103 ARG A N 1
ATOM 812 C CA . ARG A 1 103 ? 10.281 -6.969 -21.5 1 96.38 103 ARG A CA 1
ATOM 813 C C . ARG A 1 103 ? 11.234 -7.238 -20.328 1 96.38 103 ARG A C 1
ATOM 815 O O . ARG A 1 103 ? 12.016 -6.367 -19.953 1 96.38 103 ARG A O 1
ATOM 822 N N . ALA A 1 104 ? 11.133 -8.422 -19.781 1 96.88 104 ALA A N 1
ATOM 823 C CA . ALA A 1 104 ? 12.047 -8.781 -18.688 1 96.88 104 ALA A CA 1
ATOM 824 C C . ALA A 1 104 ? 12.172 -10.297 -18.547 1 96.88 104 ALA A C 1
ATOM 826 O O . ALA A 1 104 ? 11.242 -11.031 -18.906 1 96.88 104 ALA A O 1
ATOM 827 N N . GLU A 1 105 ? 13.305 -10.719 -18.141 1 96.56 105 GLU A N 1
ATOM 828 C CA . GLU A 1 105 ? 13.555 -12.117 -17.797 1 96.56 105 GLU A CA 1
ATOM 829 C C . GLU A 1 105 ? 13.539 -12.336 -16.297 1 96.56 105 GLU A C 1
ATOM 831 O O . GLU A 1 105 ? 14.117 -11.539 -15.539 1 96.56 105 GLU A O 1
ATOM 836 N N . MET A 1 106 ? 12.82 -13.438 -15.875 1 96 106 MET A N 1
ATOM 837 C CA . MET A 1 106 ? 12.711 -13.656 -14.43 1 96 106 MET A CA 1
ATOM 838 C C . MET A 1 106 ? 12.352 -15.102 -14.125 1 96 106 MET A C 1
ATOM 840 O O . MET A 1 106 ? 12.055 -15.883 -15.031 1 96 106 MET A O 1
ATOM 844 N N . SER A 1 107 ? 12.469 -15.438 -12.844 1 94.94 107 SER A N 1
ATOM 845 C CA . SER A 1 107 ? 12.117 -16.766 -12.375 1 94.94 107 SER A CA 1
ATOM 846 C C . SER A 1 107 ? 10.609 -17 -12.438 1 94.94 107 SER A C 1
ATOM 848 O O . SER A 1 107 ? 9.844 -16.047 -12.609 1 94.94 107 SER A O 1
ATOM 850 N N . GLN A 1 108 ? 10.211 -18.219 -12.234 1 94.19 108 GLN A N 1
ATOM 851 C CA . GLN A 1 108 ? 8.797 -18.562 -12.242 1 94.19 108 GLN A CA 1
ATOM 852 C C . GLN A 1 108 ? 8.047 -17.875 -11.102 1 94.19 108 GLN A C 1
ATOM 854 O O . GLN A 1 108 ? 6.914 -17.422 -11.281 1 94.19 108 GLN A O 1
ATOM 859 N N . GLU A 1 109 ? 8.703 -17.797 -9.961 1 95.62 109 GLU A N 1
ATOM 860 C CA . GLU A 1 109 ? 8.078 -17.109 -8.82 1 95.62 109 GLU A CA 1
ATOM 861 C C . GLU A 1 109 ? 7.848 -15.641 -9.117 1 95.62 109 GLU A C 1
ATOM 863 O O . GLU A 1 109 ? 6.758 -15.117 -8.883 1 95.62 109 GLU A O 1
ATOM 868 N N . ALA A 1 110 ? 8.844 -15.016 -9.633 1 97.06 110 ALA A N 1
ATOM 869 C CA . ALA A 1 110 ? 8.734 -13.602 -9.977 1 97.06 110 ALA A CA 1
ATOM 870 C C . ALA A 1 110 ? 7.656 -13.375 -11.031 1 97.06 110 ALA A C 1
ATOM 872 O O . ALA A 1 110 ? 6.902 -12.398 -10.953 1 97.06 110 ALA A O 1
ATOM 873 N N . ALA A 1 111 ? 7.602 -14.266 -11.945 1 96.81 111 ALA A N 1
ATOM 874 C CA . ALA A 1 111 ? 6.582 -14.172 -12.984 1 96.81 111 ALA A CA 1
ATOM 875 C C . ALA A 1 111 ? 5.18 -14.289 -12.391 1 96.81 111 ALA A C 1
ATOM 877 O O . ALA A 1 111 ? 4.27 -13.562 -12.789 1 96.81 111 ALA A O 1
ATOM 878 N N . GLY A 1 112 ? 5.043 -15.227 -11.461 1 97.69 112 GLY A N 1
ATOM 879 C CA . GLY A 1 112 ? 3.77 -15.352 -10.773 1 97.69 112 GLY A CA 1
ATOM 880 C C . GLY A 1 112 ? 3.389 -14.109 -9.992 1 97.69 112 GLY A C 1
ATOM 881 O O . GLY A 1 112 ? 2.23 -13.68 -10.023 1 97.69 112 GLY A O 1
ATOM 882 N N . ILE A 1 113 ? 4.336 -13.5 -9.359 1 97.94 113 ILE A N 1
ATOM 883 C CA . ILE A 1 113 ? 4.121 -12.258 -8.633 1 97.94 113 ILE A CA 1
ATOM 884 C C . ILE A 1 113 ? 3.654 -11.164 -9.594 1 97.94 113 ILE A C 1
ATOM 886 O O . ILE A 1 113 ? 2.678 -10.461 -9.32 1 97.94 113 ILE A O 1
ATOM 890 N N . ALA A 1 114 ? 4.312 -11.062 -10.719 1 97.5 114 ALA A N 1
ATOM 891 C CA . ALA A 1 114 ? 3.955 -10.047 -11.711 1 97.5 114 ALA A CA 1
ATOM 892 C C . ALA A 1 114 ? 2.529 -10.25 -12.211 1 97.5 114 ALA A C 1
ATOM 894 O O . ALA A 1 114 ? 1.746 -9.305 -12.273 1 97.5 114 ALA A O 1
ATOM 895 N N . ALA A 1 115 ? 2.178 -11.477 -12.516 1 97.62 115 ALA A N 1
ATOM 896 C CA . ALA A 1 115 ? 0.832 -11.781 -12.992 1 97.62 115 ALA A CA 1
ATOM 897 C C . ALA A 1 115 ? -0.217 -11.438 -11.938 1 97.62 115 ALA A C 1
ATOM 899 O O . ALA A 1 115 ? -1.276 -10.898 -12.258 1 97.62 115 ALA A O 1
ATOM 900 N N . CYS A 1 116 ? 0.078 -11.75 -10.672 1 98.38 116 CYS A N 1
ATOM 901 C CA . CYS A 1 116 ? -0.835 -11.438 -9.578 1 98.38 116 CYS A CA 1
ATOM 902 C C . CYS A 1 116 ? -0.998 -9.938 -9.414 1 98.38 116 CYS A C 1
ATOM 904 O O . CYS A 1 116 ? -2.113 -9.438 -9.242 1 98.38 116 CYS A O 1
ATOM 906 N N . LEU A 1 117 ? 0.115 -9.203 -9.461 1 97.19 117 LEU A N 1
ATOM 907 C CA . LEU A 1 117 ? 0.057 -7.754 -9.305 1 97.19 117 LEU A CA 1
ATOM 908 C C . LEU A 1 117 ? -0.79 -7.121 -10.406 1 97.19 117 LEU A C 1
ATOM 910 O O . LEU A 1 117 ? -1.622 -6.254 -10.125 1 97.19 117 LEU A O 1
ATOM 914 N N . MET A 1 118 ? -0.623 -7.613 -11.633 1 96.75 118 MET A N 1
ATOM 915 C CA . MET A 1 118 ? -1.439 -7.117 -12.734 1 96.75 118 MET A CA 1
ATOM 916 C C . MET A 1 118 ? -2.916 -7.41 -12.5 1 96.75 118 MET A C 1
ATOM 918 O O . MET A 1 118 ? -3.768 -6.543 -12.695 1 96.75 118 MET A O 1
ATOM 922 N N . THR A 1 119 ? -3.16 -8.602 -12.055 1 97.69 119 THR A N 1
ATOM 923 C CA . THR A 1 119 ? -4.535 -9.016 -11.797 1 97.69 119 THR A CA 1
ATOM 924 C C . THR A 1 119 ? -5.156 -8.18 -10.688 1 97.69 119 THR A C 1
ATOM 926 O O . THR A 1 119 ? -6.27 -7.672 -10.828 1 97.69 119 THR A O 1
ATOM 929 N N . TYR A 1 120 ? -4.414 -8.055 -9.547 1 97.38 120 TYR A N 1
ATOM 930 C CA . TYR A 1 120 ? -4.938 -7.328 -8.398 1 97.38 120 TYR A CA 1
ATOM 931 C C . TYR A 1 120 ? -5.223 -5.875 -8.758 1 97.38 120 TYR A C 1
ATOM 933 O O . TYR A 1 120 ? -6.266 -5.328 -8.383 1 97.38 120 TYR A O 1
ATOM 941 N N . SER A 1 121 ? -4.328 -5.297 -9.508 1 95.38 121 SER A N 1
ATOM 942 C CA . SER A 1 121 ? -4.5 -3.906 -9.914 1 95.38 121 SER A CA 1
ATOM 943 C C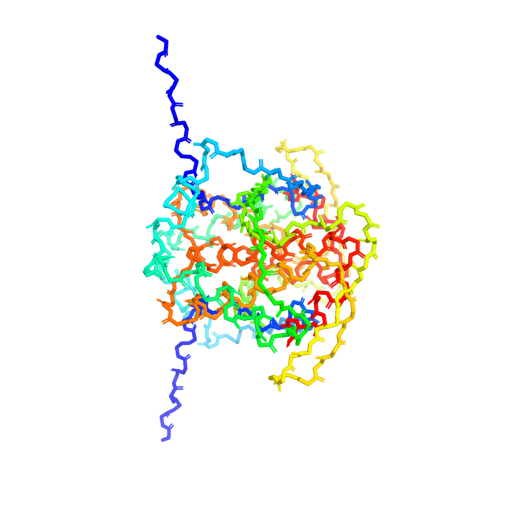 . SER A 1 121 ? -5.73 -3.736 -10.797 1 95.38 121 SER A C 1
ATOM 945 O O . SER A 1 121 ? -6.598 -2.906 -10.516 1 95.38 121 SER A O 1
ATOM 947 N N . HIS A 1 122 ? -5.859 -4.52 -11.789 1 95.38 122 HIS A N 1
ATOM 948 C CA . HIS A 1 122 ? -6.98 -4.445 -12.719 1 95.38 122 HIS A CA 1
ATOM 949 C C . HIS A 1 122 ? -8.305 -4.738 -12.016 1 95.38 122 HIS A C 1
ATOM 951 O O . HIS A 1 122 ? -9.305 -4.055 -12.25 1 95.38 122 HIS A O 1
ATOM 957 N N . HIS A 1 123 ? -8.273 -5.742 -11.156 1 97 123 HIS A N 1
ATOM 958 C CA . HIS A 1 123 ? -9.484 -6.129 -10.453 1 97 123 HIS A CA 1
ATOM 959 C C . HIS A 1 123 ? -9.945 -5.027 -9.5 1 97 123 HIS A C 1
ATOM 961 O O . HIS A 1 123 ? -11.141 -4.738 -9.414 1 97 123 HIS A O 1
ATOM 967 N N . ALA A 1 124 ? -9.031 -4.414 -8.82 1 96.06 124 ALA A N 1
ATOM 968 C CA . ALA A 1 124 ? -9.344 -3.309 -7.918 1 96.06 124 ALA A CA 1
ATOM 969 C C . ALA A 1 124 ? -9.992 -2.152 -8.672 1 96.06 124 ALA A C 1
ATOM 971 O O . ALA A 1 124 ? -10.992 -1.591 -8.211 1 96.06 124 ALA A O 1
ATOM 972 N N . CYS A 1 125 ? -9.492 -1.874 -9.844 1 95.06 125 CYS A N 1
ATOM 973 C CA . CYS A 1 125 ? -10.008 -0.77 -10.648 1 95.06 125 CYS A CA 1
ATOM 974 C C . CYS A 1 125 ? -11.406 -1.081 -11.172 1 95.06 125 CYS A C 1
ATOM 976 O O . CYS A 1 125 ? -12.305 -0.241 -11.094 1 95.06 125 CYS A O 1
ATOM 978 N N . ARG A 1 126 ? -11.562 -2.24 -11.625 1 95.06 126 ARG A N 1
ATOM 979 C CA . ARG A 1 126 ? -12.836 -2.654 -12.211 1 95.06 126 ARG A CA 1
ATOM 980 C C . ARG A 1 126 ? -13.938 -2.689 -11.164 1 95.06 126 ARG A C 1
ATOM 982 O O . ARG A 1 126 ? -15.07 -2.277 -11.422 1 95.06 126 ARG A O 1
ATOM 989 N N . THR A 1 127 ? -13.633 -3.164 -10.023 1 96.31 127 THR A N 1
ATOM 990 C CA . THR A 1 127 ? -14.648 -3.367 -8.992 1 96.31 127 THR A CA 1
ATOM 991 C C . THR A 1 127 ? -14.703 -2.172 -8.047 1 96.31 127 THR A C 1
ATOM 993 O O . THR A 1 127 ? -15.641 -2.049 -7.25 1 96.31 127 THR A O 1
ATOM 996 N N . GLU A 1 128 ? -13.633 -1.299 -8.117 1 94.19 128 GLU A N 1
ATOM 997 C CA . GLU A 1 128 ? -13.477 -0.172 -7.203 1 94.19 128 GLU A CA 1
ATOM 998 C C . GLU A 1 128 ? -13.516 -0.635 -5.75 1 94.19 128 GLU A C 1
ATOM 1000 O O . GLU A 1 128 ? -14.203 -0.038 -4.918 1 94.19 128 GLU A O 1
ATOM 1005 N N . CYS A 1 129 ? -12.953 -1.771 -5.496 1 95.81 129 CYS A N 1
ATOM 1006 C CA . CYS A 1 129 ? -12.914 -2.369 -4.168 1 95.81 129 CYS A CA 1
ATOM 1007 C C . CYS A 1 129 ? -11.594 -2.074 -3.473 1 95.81 129 CYS A C 1
ATOM 1009 O O . CYS A 1 129 ? -10.539 -2.564 -3.893 1 95.81 129 CYS A O 1
ATOM 1011 N N . TYR A 1 130 ? -11.586 -1.409 -2.352 1 95.12 130 TYR A N 1
ATOM 1012 C CA . TYR A 1 130 ? -10.383 -0.998 -1.645 1 95.12 130 TYR A CA 1
ATOM 1013 C C . TYR A 1 130 ? -9.672 -2.199 -1.026 1 95.12 130 TYR A C 1
ATOM 1015 O O . TYR A 1 130 ? -8.445 -2.221 -0.926 1 95.12 130 TYR A O 1
ATOM 1023 N N . ALA A 1 131 ? -10.43 -3.184 -0.628 1 95.62 131 ALA A N 1
ATOM 1024 C CA . ALA A 1 131 ? -9.812 -4.395 -0.098 1 95.62 131 ALA A CA 1
ATOM 1025 C C . ALA A 1 131 ? -8.883 -5.035 -1.131 1 95.62 131 ALA A C 1
ATOM 1027 O O . ALA A 1 131 ? -7.82 -5.547 -0.786 1 95.62 131 ALA A O 1
ATOM 1028 N N . MET A 1 132 ? -9.281 -5.012 -2.348 1 96.5 132 MET A N 1
ATOM 1029 C CA . MET A 1 132 ? -8.453 -5.555 -3.418 1 96.5 132 MET A CA 1
ATOM 1030 C C . MET A 1 132 ? -7.211 -4.695 -3.629 1 96.5 132 MET A C 1
ATOM 1032 O O . MET A 1 132 ? -6.133 -5.215 -3.932 1 96.5 132 MET A O 1
ATOM 1036 N N . THR A 1 133 ? -7.383 -3.396 -3.52 1 96 133 THR A N 1
ATOM 1037 C CA . THR A 1 133 ? -6.238 -2.492 -3.613 1 96 133 THR A CA 1
ATOM 1038 C C . THR A 1 133 ? -5.215 -2.801 -2.525 1 96 133 THR A C 1
ATOM 1040 O O . THR A 1 133 ? -4.008 -2.799 -2.781 1 96 133 THR A O 1
ATOM 1043 N N . VAL A 1 134 ? -5.684 -3.098 -1.348 1 96.12 134 VAL A N 1
ATOM 1044 C CA . VAL A 1 134 ? -4.793 -3.436 -0.243 1 96.12 134 VAL A CA 1
ATOM 1045 C C . VAL A 1 134 ? -4.027 -4.719 -0.569 1 96.12 134 VAL A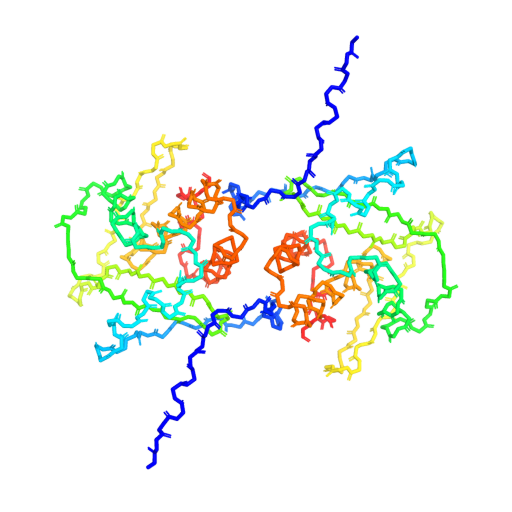 C 1
ATOM 1047 O O . VAL A 1 134 ? -2.828 -4.816 -0.301 1 96.12 134 VAL A O 1
ATOM 1050 N N . HIS A 1 135 ? -4.703 -5.684 -1.178 1 96.75 135 HIS A N 1
ATOM 1051 C CA . HIS A 1 135 ? -4.008 -6.891 -1.613 1 96.75 135 HIS A CA 1
ATOM 1052 C C . HIS A 1 135 ? -2.887 -6.562 -2.592 1 96.75 135 HIS A C 1
ATOM 1054 O O . HIS A 1 135 ? -1.8 -7.141 -2.514 1 96.75 135 HIS A O 1
ATOM 1060 N N . TYR A 1 136 ? -3.168 -5.668 -3.42 1 96.31 136 TYR A N 1
ATOM 1061 C CA . TYR A 1 136 ? -2.145 -5.227 -4.363 1 96.31 136 TYR A CA 1
ATOM 1062 C C . TYR A 1 136 ? -0.938 -4.656 -3.627 1 96.31 136 TYR A C 1
ATOM 1064 O O . TYR A 1 136 ? 0.2 -5.059 -3.883 1 96.31 136 TYR A O 1
ATOM 1072 N N . TYR A 1 137 ? -1.177 -3.775 -2.732 1 94.62 137 TYR A N 1
ATOM 1073 C CA . TYR A 1 137 ? -0.089 -3.098 -2.037 1 94.62 137 TYR A CA 1
ATOM 1074 C C . TYR A 1 137 ? 0.716 -4.078 -1.194 1 94.62 137 TYR A C 1
ATOM 1076 O O . TYR A 1 137 ? 1.944 -3.988 -1.127 1 94.62 137 TYR A O 1
ATOM 1084 N N . ARG A 1 138 ? 0.039 -4.977 -0.523 1 95.06 138 ARG A N 1
ATOM 1085 C CA . ARG A 1 138 ? 0.724 -5.961 0.31 1 95.06 138 ARG A CA 1
ATOM 1086 C C . ARG A 1 138 ? 1.644 -6.844 -0.528 1 95.06 138 ARG A C 1
ATOM 1088 O O . ARG A 1 138 ? 2.781 -7.109 -0.138 1 95.06 138 ARG A O 1
ATOM 1095 N N . LEU A 1 139 ? 1.139 -7.27 -1.66 1 96.44 139 LEU A N 1
ATOM 1096 C CA . LEU A 1 139 ? 1.981 -8.07 -2.543 1 96.44 139 LEU A CA 1
ATOM 1097 C C . LEU A 1 139 ? 3.105 -7.223 -3.133 1 96.44 139 LEU A C 1
ATOM 1099 O O . LEU A 1 139 ? 4.234 -7.699 -3.283 1 96.44 139 LEU A O 1
ATOM 1103 N N . ARG A 1 140 ? 2.793 -6.027 -3.486 1 95.12 140 ARG A N 1
ATOM 1104 C CA . ARG A 1 140 ? 3.803 -5.137 -4.051 1 95.12 140 ARG A CA 1
ATOM 1105 C C . ARG A 1 140 ? 4.949 -4.922 -3.068 1 95.12 140 ARG A C 1
ATOM 1107 O O . ARG A 1 140 ? 6.113 -4.863 -3.473 1 95.12 140 ARG A O 1
ATOM 1114 N N . ASP A 1 141 ? 4.645 -4.773 -1.786 1 93.31 141 ASP A N 1
ATOM 1115 C CA . ASP A 1 141 ? 5.691 -4.648 -0.776 1 93.31 141 ASP A CA 1
ATOM 1116 C C . ASP A 1 141 ? 6.652 -5.832 -0.828 1 93.31 141 ASP A C 1
ATOM 1118 O O . ASP A 1 141 ? 7.867 -5.656 -0.731 1 93.31 141 ASP A O 1
ATOM 1122 N N . TYR A 1 142 ? 6.113 -6.977 -0.955 1 96.25 142 TYR A N 1
ATOM 1123 C CA . TYR A 1 142 ? 6.941 -8.172 -1.06 1 96.25 142 TYR A CA 1
ATOM 1124 C C . TYR A 1 142 ? 7.766 -8.156 -2.342 1 96.25 142 TYR A C 1
ATOM 1126 O O . TYR A 1 142 ? 8.945 -8.5 -2.332 1 96.25 142 TYR A O 1
ATOM 1134 N N . ALA A 1 143 ? 7.125 -7.758 -3.428 1 95.88 143 ALA A N 1
ATOM 1135 C CA . ALA A 1 143 ? 7.82 -7.656 -4.707 1 95.88 143 ALA A CA 1
ATOM 1136 C C . ALA A 1 143 ? 9 -6.688 -4.613 1 95.88 143 ALA A C 1
ATOM 1138 O O . ALA A 1 143 ? 10.047 -6.918 -5.219 1 95.88 143 ALA A O 1
ATOM 1139 N N . LEU A 1 144 ? 8.82 -5.641 -3.859 1 92.81 144 LEU A N 1
ATOM 1140 C CA . LEU A 1 144 ? 9.852 -4.625 -3.721 1 92.81 144 LEU A CA 1
ATOM 1141 C C . LEU A 1 144 ? 11.055 -5.172 -2.955 1 92.81 144 LEU A C 1
ATOM 1143 O O . LEU A 1 144 ? 12.172 -4.668 -3.102 1 92.81 144 LEU A O 1
ATOM 1147 N N . GLN A 1 145 ? 10.836 -6.125 -2.148 1 94.38 145 GLN A N 1
ATOM 1148 C CA . GLN A 1 145 ? 11.914 -6.742 -1.386 1 94.38 145 GLN A CA 1
ATOM 1149 C C . GLN A 1 145 ? 12.469 -7.969 -2.107 1 94.38 145 GLN A C 1
ATOM 1151 O O . GLN A 1 145 ? 13.477 -8.539 -1.689 1 94.38 145 GLN A O 1
ATOM 1156 N N . HIS A 1 146 ? 11.844 -8.398 -3.174 1 96.44 146 HIS A N 1
ATOM 1157 C CA . HIS A 1 146 ? 12.219 -9.602 -3.912 1 96.44 146 HIS A CA 1
ATOM 1158 C C . HIS A 1 146 ? 13.547 -9.406 -4.645 1 96.44 146 HIS A C 1
ATOM 1160 O O . HIS A 1 146 ? 13.82 -8.32 -5.152 1 96.44 146 HIS A O 1
ATOM 1166 N N . PRO A 1 147 ? 14.43 -10.453 -4.699 1 96.62 147 PRO A N 1
ATOM 1167 C CA . PRO A 1 147 ? 15.695 -10.328 -5.426 1 96.62 147 PRO A CA 1
ATOM 1168 C C . PRO A 1 147 ? 15.508 -9.867 -6.867 1 96.62 147 PRO A C 1
ATOM 1170 O O . PRO A 1 147 ? 16.391 -9.211 -7.43 1 96.62 147 PRO A O 1
ATOM 1173 N N . GLU A 1 148 ? 14.375 -10.195 -7.465 1 97.38 148 GLU A N 1
ATOM 1174 C CA . GLU A 1 148 ? 14.109 -9.828 -8.852 1 97.38 148 GLU A CA 1
ATOM 1175 C C . GLU A 1 148 ? 13.141 -8.656 -8.938 1 97.38 148 GLU A C 1
ATOM 1177 O O . GLU A 1 148 ? 12.312 -8.594 -9.852 1 97.38 148 GLU A O 1
ATOM 1182 N N . CYS A 1 149 ? 13.164 -7.781 -8.016 1 96.06 149 CYS A N 1
ATOM 1183 C CA . CYS A 1 149 ? 12.273 -6.633 -7.914 1 96.06 149 CYS A CA 1
ATOM 1184 C C . CYS A 1 149 ? 12.289 -5.816 -9.203 1 96.06 149 CYS A C 1
ATOM 1186 O O . CYS A 1 149 ? 11.227 -5.48 -9.742 1 96.06 149 CYS A O 1
ATOM 1188 N N . SER A 1 150 ? 13.5 -5.543 -9.742 1 95.31 150 SER A N 1
ATOM 1189 C CA . SER A 1 150 ? 13.625 -4.695 -10.93 1 95.31 150 SER A CA 1
ATOM 1190 C C . SER A 1 150 ? 12.875 -5.285 -12.117 1 95.31 150 SER A C 1
ATOM 1192 O O . SER A 1 150 ? 12.164 -4.57 -12.828 1 95.31 150 SER A O 1
ATOM 1194 N N . ALA A 1 151 ? 13 -6.562 -12.312 1 96.44 151 ALA A N 1
ATOM 1195 C CA . ALA A 1 151 ? 12.328 -7.234 -13.414 1 96.44 151 ALA A CA 1
ATOM 1196 C C . ALA A 1 151 ? 10.812 -7.207 -13.234 1 96.44 151 ALA A C 1
ATOM 1198 O O . ALA A 1 151 ? 10.078 -6.934 -14.188 1 96.44 151 ALA A O 1
ATOM 1199 N N . ILE A 1 152 ? 10.352 -7.477 -12.031 1 96.44 152 ILE A N 1
ATOM 1200 C CA . ILE A 1 152 ? 8.93 -7.477 -11.734 1 96.44 152 ILE A CA 1
ATOM 1201 C C . ILE A 1 152 ? 8.344 -6.09 -11.992 1 96.44 152 ILE A C 1
ATOM 1203 O O . ILE A 1 152 ? 7.344 -5.953 -12.703 1 96.44 152 ILE A O 1
ATOM 1207 N N . MET A 1 153 ? 9.055 -5.066 -11.422 1 94.06 153 MET A N 1
ATOM 1208 C CA . MET A 1 153 ? 8.539 -3.703 -11.516 1 94.06 153 MET A CA 1
ATOM 1209 C C . MET A 1 153 ? 8.539 -3.229 -12.969 1 94.06 153 MET A C 1
ATOM 1211 O O . MET A 1 153 ? 7.66 -2.463 -13.375 1 94.06 153 MET A O 1
ATOM 1215 N N . ARG A 1 154 ? 9.516 -3.672 -13.719 1 93.75 154 ARG A N 1
ATOM 1216 C CA . ARG A 1 154 ? 9.586 -3.305 -15.125 1 93.75 154 ARG A CA 1
ATOM 1217 C C . ARG A 1 154 ? 8.359 -3.811 -15.883 1 93.75 154 ARG A C 1
ATOM 1219 O O . ARG A 1 154 ? 7.797 -3.092 -16.703 1 93.75 154 ARG A O 1
ATOM 1226 N N . ILE A 1 155 ? 7.926 -4.977 -15.594 1 94.75 155 ILE A N 1
ATOM 1227 C CA . ILE A 1 155 ? 6.836 -5.613 -16.328 1 94.75 155 ILE A CA 1
ATOM 1228 C C . ILE A 1 155 ? 5.504 -4.977 -15.922 1 94.75 155 ILE A C 1
ATOM 1230 O O . ILE A 1 155 ? 4.617 -4.793 -16.75 1 94.75 155 ILE A O 1
ATOM 1234 N N . ILE A 1 156 ? 5.355 -4.594 -14.641 1 92.88 156 ILE A N 1
ATOM 1235 C CA . ILE A 1 156 ? 4.039 -4.152 -14.188 1 92.88 156 ILE A CA 1
ATOM 1236 C C . ILE A 1 156 ? 3.939 -2.633 -14.297 1 92.88 156 ILE A C 1
ATOM 1238 O O . ILE A 1 156 ? 2.891 -2.053 -14.008 1 92.88 156 ILE A O 1
ATOM 1242 N N . ASP A 1 157 ? 4.98 -1.943 -14.727 1 85.44 157 ASP A N 1
ATOM 1243 C CA . ASP A 1 157 ? 5.027 -0.487 -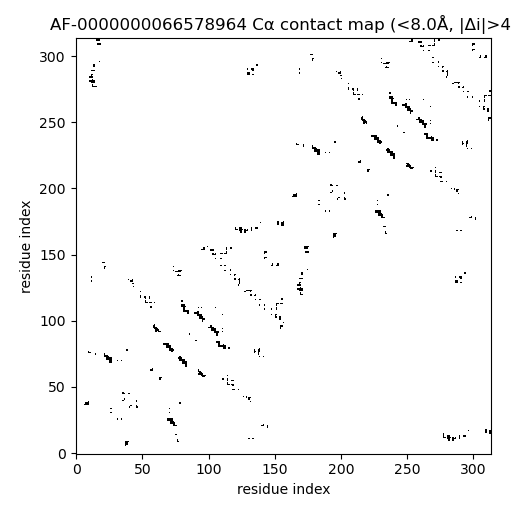14.812 1 85.44 157 ASP A CA 1
ATOM 1244 C C . ASP A 1 157 ? 3.908 0.043 -15.711 1 85.44 157 ASP A C 1
ATOM 1246 O O . ASP A 1 157 ? 3.637 -0.521 -16.766 1 85.44 157 ASP A O 1
ATOM 1250 N N . MET B 1 1 ? -18.906 28.188 -18 1 25.31 1 MET B N 1
ATOM 1251 C CA . MET B 1 1 ? -17.781 27.266 -18.109 1 25.31 1 MET B CA 1
ATOM 1252 C C . MET B 1 1 ? -17.562 26.516 -16.797 1 25.31 1 MET B C 1
ATOM 1254 O O . MET B 1 1 ? -17 27.078 -15.859 1 25.31 1 MET B O 1
ATOM 1258 N N . LYS B 1 2 ? -18.547 25.828 -16.359 1 27.67 2 LYS B N 1
ATOM 1259 C CA . LYS B 1 2 ? -18.625 25.125 -15.07 1 27.67 2 LYS B CA 1
ATOM 1260 C C . LYS B 1 2 ? -17.516 24.094 -14.938 1 27.67 2 LYS B C 1
ATOM 1262 O O . LYS B 1 2 ? -17.312 23.281 -15.844 1 27.67 2 LYS B O 1
ATOM 1267 N N . THR B 1 3 ? -16.375 24.438 -14.336 1 29.41 3 THR B N 1
ATOM 1268 C CA . THR B 1 3 ? -15.266 23.547 -14 1 29.41 3 THR B CA 1
ATOM 1269 C C . THR B 1 3 ? -15.797 22.234 -13.406 1 29.41 3 THR B C 1
ATOM 1271 O O . THR B 1 3 ? -16.5 22.25 -12.406 1 29.41 3 THR B O 1
ATOM 1274 N N . LEU B 1 4 ? -16.078 21.328 -14.25 1 33.28 4 LEU B N 1
ATOM 1275 C CA . LEU B 1 4 ? -16.391 19.984 -13.805 1 33.28 4 LEU B CA 1
ATOM 1276 C C . LEU B 1 4 ? -15.523 19.609 -12.602 1 33.28 4 LEU B C 1
ATOM 1278 O O . LEU B 1 4 ? -14.297 19.516 -12.711 1 33.28 4 LEU B O 1
ATOM 1282 N N . SER B 1 5 ? -15.773 20.109 -11.438 1 34.44 5 SER B N 1
ATOM 1283 C CA . SER B 1 5 ? -15.117 19.797 -10.172 1 34.44 5 SER B CA 1
ATOM 1284 C C . SER B 1 5 ? -14.789 18.312 -10.07 1 34.44 5 SER B C 1
ATOM 1286 O O . SER B 1 5 ? -15.688 17.469 -10.133 1 34.44 5 SER B O 1
ATOM 1288 N N . GLN B 1 6 ? -13.859 17.797 -10.797 1 36.97 6 GLN B N 1
ATOM 1289 C CA . GLN B 1 6 ? -13.375 16.438 -10.695 1 36.97 6 GLN B CA 1
ATOM 1290 C C . GLN B 1 6 ? -13.367 15.961 -9.242 1 36.97 6 GLN B C 1
ATOM 1292 O O . GLN B 1 6 ? -12.555 16.422 -8.438 1 36.97 6 GLN B O 1
ATOM 1297 N N . ASN B 1 7 ? -14.414 15.875 -8.609 1 42.47 7 ASN B N 1
ATOM 1298 C CA . ASN B 1 7 ? -14.531 15.227 -7.312 1 42.47 7 ASN B CA 1
ATOM 1299 C C . ASN B 1 7 ? -13.594 14.031 -7.199 1 42.47 7 ASN B C 1
ATOM 1301 O O . ASN B 1 7 ? -13.836 12.984 -7.797 1 42.47 7 ASN B O 1
ATOM 1305 N N . THR B 1 8 ? -12.32 14.195 -7.227 1 48.19 8 THR B N 1
ATOM 1306 C CA . THR B 1 8 ? -11.266 13.188 -7.203 1 48.19 8 THR B CA 1
ATOM 1307 C C . THR B 1 8 ? -11.406 12.281 -5.98 1 48.19 8 THR B C 1
ATOM 1309 O O . THR B 1 8 ? -11 12.656 -4.875 1 48.19 8 THR B O 1
ATOM 1312 N N . THR B 1 9 ? -12.648 11.797 -5.781 1 56.34 9 THR B N 1
ATOM 1313 C CA . THR B 1 9 ? -12.781 10.742 -4.785 1 56.34 9 THR B CA 1
ATOM 1314 C C . THR B 1 9 ? -11.656 9.719 -4.922 1 56.34 9 THR B C 1
ATOM 1316 O O . THR B 1 9 ? -11.148 9.492 -6.023 1 56.34 9 THR B O 1
ATOM 1319 N N . SER B 1 10 ? -11.031 9.508 -3.787 1 63.47 10 SER B N 1
ATOM 1320 C CA . SER B 1 10 ? -9.93 8.547 -3.756 1 63.47 10 SER B CA 1
ATOM 1321 C C . SER B 1 10 ? -10.312 7.254 -4.469 1 63.47 10 SER B C 1
ATOM 1323 O O . SER B 1 10 ? -11.344 6.656 -4.172 1 63.47 10 SER B O 1
ATOM 1325 N N . SER B 1 11 ? -9.734 7.078 -5.551 1 82.56 11 SER B N 1
ATOM 1326 C CA . SER B 1 11 ? -9.969 5.934 -6.426 1 82.56 11 SER B CA 1
ATOM 1327 C C . SER B 1 11 ? -9.359 4.66 -5.848 1 82.56 11 SER B C 1
ATOM 1329 O O . SER B 1 11 ? -8.32 4.711 -5.18 1 82.56 11 SER B O 1
ATOM 1331 N N . ALA B 1 12 ? -10.047 3.617 -5.914 1 87.12 12 ALA B N 1
ATOM 1332 C CA . ALA B 1 12 ? -9.562 2.311 -5.48 1 87.12 12 ALA B CA 1
ATOM 1333 C C . ALA B 1 12 ? -8.531 1.757 -6.461 1 87.12 12 ALA B C 1
ATOM 1335 O O . ALA B 1 12 ? -7.824 0.792 -6.152 1 87.12 12 ALA B O 1
ATOM 1336 N N . CYS B 1 13 ? -8.422 2.436 -7.516 1 85 13 CYS B N 1
ATOM 1337 C CA . CYS B 1 13 ? -7.488 1.911 -8.508 1 85 13 CYS B CA 1
ATOM 1338 C C . CYS B 1 13 ? -6.047 2.152 -8.07 1 85 13 CYS B C 1
ATOM 1340 O O . CYS B 1 13 ? -5.688 3.262 -7.672 1 85 13 CYS B O 1
ATOM 1342 N N . ALA B 1 14 ? -5.34 1.007 -7.992 1 74.62 14 ALA B N 1
ATOM 1343 C CA . ALA B 1 14 ? -3.93 1.101 -7.617 1 74.62 14 ALA B CA 1
ATOM 1344 C C . ALA B 1 14 ? -3.15 1.954 -8.609 1 74.62 14 ALA B C 1
ATOM 1346 O O . ALA B 1 14 ? -3.51 2.029 -9.789 1 74.62 14 ALA B O 1
ATOM 1347 N N . PRO B 1 15 ? -2.186 2.695 -8.023 1 65.44 15 PRO B N 1
ATOM 1348 C CA . PRO B 1 15 ? -1.392 3.5 -8.953 1 65.44 15 PRO B CA 1
ATOM 1349 C C . PRO B 1 15 ? -0.612 2.648 -9.953 1 65.44 15 PRO B C 1
ATOM 1351 O O . PRO B 1 15 ? -0.318 1.481 -9.68 1 65.44 15 PRO B O 1
ATOM 1354 N N . GLU B 1 16 ? -0.736 3.066 -11.172 1 58.84 16 GLU B N 1
ATOM 1355 C CA . GLU B 1 16 ? -0.002 2.35 -12.211 1 58.84 16 GLU B CA 1
ATOM 1356 C C . GLU B 1 16 ? 1.374 1.916 -11.719 1 58.84 16 GLU B C 1
ATOM 1358 O O . GLU B 1 16 ? 1.691 2.068 -10.539 1 58.84 16 GLU B O 1
ATOM 1363 N N . THR B 1 17 ? 2.562 2.445 -12.07 1 57.16 17 THR B N 1
ATOM 1364 C CA . THR B 1 17 ? 3.924 1.922 -12.047 1 57.16 17 THR B CA 1
ATOM 1365 C C . THR B 1 17 ? 4.527 2.045 -10.648 1 57.16 17 THR B C 1
ATOM 1367 O O . THR B 1 17 ? 4.293 3.035 -9.953 1 57.16 17 THR B O 1
ATOM 1370 N N . GLY B 1 18 ? 4.602 0.834 -9.875 1 56.41 18 GLY B N 1
ATOM 1371 C CA . GLY B 1 18 ? 5.312 0.823 -8.609 1 56.41 18 GLY B CA 1
ATOM 1372 C C . GLY B 1 18 ? 6.422 1.855 -8.539 1 56.41 18 GLY B C 1
ATOM 1373 O O . GLY B 1 18 ? 6.887 2.201 -7.449 1 56.41 18 GLY B O 1
ATOM 1374 N N . LEU B 1 19 ? 7.004 2.244 -9.688 1 66.12 19 LEU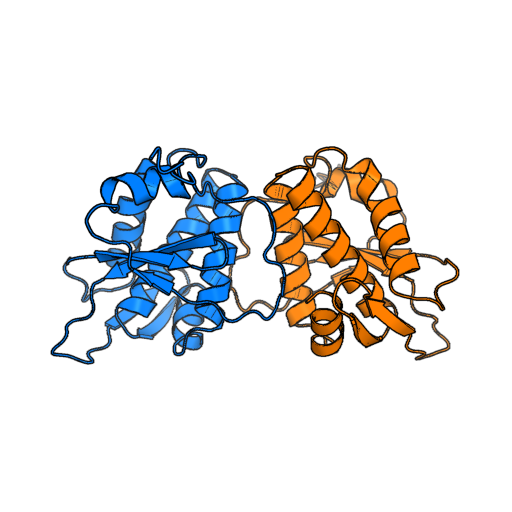 B N 1
ATOM 1375 C CA . LEU B 1 19 ? 8.219 3.047 -9.578 1 66.12 19 LEU B CA 1
ATOM 1376 C C . LEU B 1 19 ? 7.953 4.488 -10 1 66.12 19 LEU B C 1
ATOM 1378 O O . LEU B 1 19 ? 8.867 5.184 -10.453 1 66.12 19 LEU B O 1
ATOM 1382 N N . GLN B 1 20 ? 6.777 4.918 -9.867 1 77.88 20 GLN B N 1
ATOM 1383 C CA . GLN B 1 20 ? 6.512 6.289 -10.289 1 77.88 20 GLN B CA 1
ATOM 1384 C C . GLN B 1 20 ? 6.996 7.293 -9.25 1 77.88 20 GLN B C 1
ATOM 1386 O O . GLN B 1 20 ? 6.949 7.02 -8.047 1 77.88 20 GLN B O 1
ATOM 1391 N N . GLN B 1 21 ? 7.535 8.445 -9.77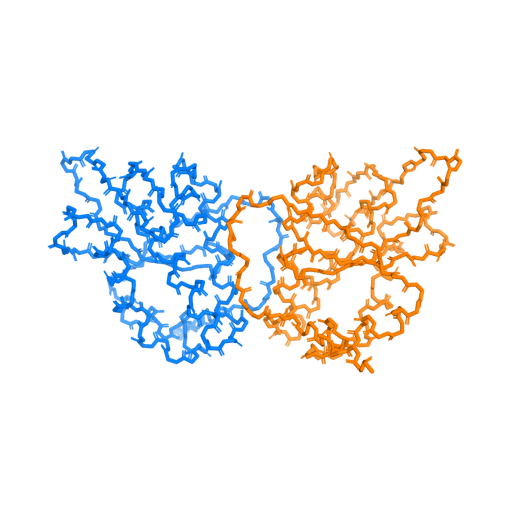3 1 90.94 21 GLN B N 1
ATOM 1392 C CA . GLN B 1 21 ? 7.902 9.531 -8.867 1 90.94 21 GLN B CA 1
ATOM 1393 C C . GLN B 1 21 ? 6.664 10.195 -8.273 1 90.94 21 GLN B C 1
ATOM 1395 O O . GLN B 1 21 ? 5.758 10.602 -9.008 1 90.94 21 GLN B O 1
ATOM 1400 N N . LEU B 1 22 ? 6.652 10.281 -7.039 1 94.94 22 LEU B N 1
ATOM 1401 C CA . LEU B 1 22 ? 5.516 10.883 -6.355 1 94.94 22 LEU B CA 1
ATOM 1402 C C . LEU B 1 22 ? 5.789 12.344 -6.02 1 94.94 22 LEU B C 1
ATOM 1404 O O . LEU B 1 22 ? 6.902 12.695 -5.633 1 94.94 22 LEU B O 1
ATOM 1408 N N . VAL B 1 23 ? 4.859 13.133 -6.258 1 96.44 23 VAL B N 1
ATOM 1409 C CA . VAL B 1 23 ? 4.977 14.578 -6.059 1 96.44 23 VAL B CA 1
ATOM 1410 C C . VAL B 1 23 ? 3.844 15.07 -5.16 1 96.44 23 VAL B C 1
ATOM 1412 O O . VAL B 1 23 ? 2.686 14.68 -5.34 1 96.44 23 VAL B O 1
ATOM 1415 N N . ALA B 1 24 ? 4.215 15.883 -4.215 1 97.69 24 ALA B N 1
ATOM 1416 C CA . ALA B 1 24 ? 3.232 16.516 -3.336 1 97.69 24 ALA B CA 1
ATOM 1417 C C . ALA B 1 24 ? 2.861 17.906 -3.842 1 97.69 24 ALA B C 1
ATOM 1419 O O . ALA B 1 24 ? 3.736 18.688 -4.215 1 97.69 24 ALA B O 1
ATOM 1420 N N . THR B 1 25 ? 1.592 18.172 -3.881 1 98.12 25 THR B N 1
ATOM 1421 C CA . THR B 1 25 ? 1.083 19.484 -4.273 1 98.12 25 THR B CA 1
ATOM 1422 C C . THR B 1 25 ? 0.3 20.125 -3.129 1 98.12 25 THR B C 1
ATOM 1424 O O . THR B 1 25 ? -0.589 19.484 -2.551 1 98.12 25 THR B O 1
ATOM 1427 N N . ILE B 1 26 ? 0.586 21.359 -2.84 1 97.69 26 ILE B N 1
ATOM 1428 C CA . ILE B 1 26 ? -0.086 22.062 -1.756 1 97.69 26 ILE B CA 1
ATOM 1429 C C . ILE B 1 26 ? -1.526 22.375 -2.156 1 97.69 26 ILE B C 1
ATOM 1431 O O . ILE B 1 26 ? -1.792 22.766 -3.299 1 97.69 26 ILE B O 1
ATOM 1435 N N . VAL B 1 27 ? -2.432 22.156 -1.224 1 98 27 VAL B N 1
ATOM 1436 C CA . VAL B 1 27 ? -3.836 22.484 -1.453 1 98 27 VAL B CA 1
ATOM 1437 C C . VAL B 1 27 ? -4.051 23.984 -1.276 1 98 27 VAL B C 1
ATOM 1439 O O . VAL B 1 27 ? -3.799 24.531 -0.2 1 98 27 VAL B O 1
ATOM 1442 N N . PRO B 1 28 ? -4.52 24.625 -2.334 1 97.12 28 PRO B N 1
ATOM 1443 C CA . PRO B 1 28 ? -4.754 26.062 -2.203 1 97.12 28 PRO B CA 1
ATOM 1444 C C . PRO B 1 28 ? -5.797 26.391 -1.137 1 97.12 28 PRO B C 1
ATOM 1446 O O . PRO B 1 28 ? -6.676 25.578 -0.853 1 97.12 28 PRO B O 1
ATOM 1449 N N . ASP B 1 29 ? -5.734 27.578 -0.687 1 94.75 29 ASP B N 1
ATOM 1450 C CA . ASP B 1 29 ? -6.59 28.047 0.401 1 94.75 29 ASP B CA 1
ATOM 1451 C C . ASP B 1 29 ? -8.062 27.844 0.06 1 94.75 29 ASP B C 1
ATOM 1453 O O . ASP B 1 29 ? -8.859 27.438 0.912 1 94.75 29 ASP B O 1
ATOM 1457 N N . GLU B 1 30 ? -8.445 28.031 -1.163 1 95.69 30 GLU B N 1
ATOM 1458 C CA . GLU B 1 30 ? -9.844 27.984 -1.593 1 95.69 30 GLU B CA 1
ATOM 1459 C C . GLU B 1 30 ? -10.367 26.547 -1.574 1 95.69 30 GLU B C 1
ATOM 1461 O O . GLU B 1 30 ? -11.586 26.344 -1.567 1 95.69 30 GLU B O 1
ATOM 1466 N N . GLN B 1 31 ? -9.484 25.609 -1.47 1 96.25 31 GLN B N 1
ATOM 1467 C CA . GLN B 1 31 ? -9.891 24.203 -1.545 1 96.25 31 GLN B CA 1
ATOM 1468 C C . GLN B 1 31 ? -9.695 23.5 -0.206 1 96.25 31 GLN B C 1
ATOM 1470 O O . GLN B 1 31 ? -10.047 22.328 -0.055 1 96.25 31 GLN B O 1
ATOM 1475 N N . ARG B 1 32 ? -9.25 24.203 0.768 1 95.75 32 ARG B N 1
ATOM 1476 C CA . ARG B 1 32 ? -8.914 23.625 2.061 1 95.75 32 ARG B CA 1
ATOM 1477 C C . ARG B 1 32 ? -10.164 23.078 2.75 1 95.75 32 ARG B C 1
ATOM 1479 O O . ARG B 1 32 ? -10.117 22.016 3.379 1 95.75 32 ARG B O 1
ATOM 1486 N N . ILE B 1 33 ? -11.227 23.781 2.516 1 93.69 33 ILE B N 1
ATOM 1487 C CA . ILE B 1 33 ? -12.445 23.422 3.227 1 93.69 33 ILE B CA 1
ATOM 1488 C C . ILE B 1 33 ? -12.977 22.078 2.709 1 93.69 33 ILE B C 1
ATOM 1490 O O . ILE B 1 33 ? -13.594 21.328 3.455 1 93.69 33 ILE B O 1
ATOM 1494 N N . SER B 1 34 ? -12.734 21.781 1.521 1 96.06 34 SER B N 1
ATOM 1495 C CA . SER B 1 34 ? -13.281 20.578 0.907 1 96.06 34 SER B CA 1
ATOM 1496 C C . SER B 1 34 ? -12.273 19.422 0.954 1 96.06 34 SER B C 1
ATOM 1498 O O . SER B 1 34 ? -12.578 18.312 0.52 1 96.06 34 SER B O 1
ATOM 1500 N N . PHE B 1 35 ? -11.148 19.641 1.481 1 97.12 35 PHE B N 1
ATOM 1501 C CA . PHE B 1 35 ? -10.047 18.688 1.441 1 97.12 35 PHE B CA 1
ATOM 1502 C C . PHE B 1 35 ? -10.445 17.375 2.113 1 97.12 35 PHE B C 1
ATOM 1504 O O . PHE B 1 35 ? -10.383 16.312 1.497 1 97.12 35 PHE B O 1
ATOM 1511 N N . TRP B 1 36 ? -10.914 17.469 3.352 1 96.75 36 TRP B N 1
ATOM 1512 C CA . TRP B 1 36 ? -11.156 16.281 4.152 1 96.75 36 TRP B CA 1
ATOM 1513 C C . TRP B 1 36 ? -12.32 15.477 3.594 1 96.75 36 TRP B C 1
ATOM 1515 O O . TRP B 1 36 ? -12.172 14.289 3.293 1 96.75 36 TRP B O 1
ATOM 1525 N N . PRO B 1 37 ? -13.508 16.109 3.357 1 96.06 37 PRO B N 1
ATOM 1526 C CA . PRO B 1 37 ? -14.594 15.312 2.789 1 96.06 37 PRO B CA 1
ATOM 1527 C C . PRO B 1 37 ? -14.273 14.789 1.39 1 96.06 37 PRO B C 1
ATOM 1529 O O . PRO B 1 37 ? -14.719 13.703 1.013 1 96.06 37 PRO B O 1
ATOM 1532 N N . GLN B 1 38 ? -13.5 15.484 0.63 1 95.69 38 GLN B N 1
ATOM 1533 C CA . GLN B 1 38 ? -13.164 15.078 -0.729 1 95.69 38 GLN B CA 1
ATOM 1534 C C . GLN B 1 38 ? -12.273 13.836 -0.724 1 95.69 38 GLN B C 1
ATOM 1536 O O . GLN B 1 38 ? -12.477 12.914 -1.518 1 95.69 38 GLN B O 1
ATOM 1541 N N . HIS B 1 39 ? -11.32 13.781 0.141 1 96.5 39 HIS B N 1
ATOM 1542 C CA . HIS B 1 39 ? -10.336 12.703 0.092 1 96.5 39 HIS B CA 1
ATOM 1543 C C . HIS B 1 39 ? -10.68 11.609 1.094 1 96.5 39 HIS B C 1
ATOM 1545 O O . HIS B 1 39 ? -10.359 10.438 0.869 1 96.5 39 HIS B O 1
ATOM 1551 N N . PHE B 1 40 ? -11.383 11.992 2.188 1 97.44 40 PHE B N 1
ATOM 1552 C CA . PHE B 1 40 ? -11.562 11.023 3.264 1 97.44 40 PHE B CA 1
ATOM 1553 C C . PHE B 1 40 ? -13.039 10.82 3.568 1 97.44 40 PHE B C 1
ATOM 1555 O O . PHE B 1 40 ? -13.391 10.141 4.539 1 97.44 40 PHE B O 1
ATOM 1562 N N . GLY B 1 41 ? -13.906 11.289 2.748 1 95.38 41 GLY B N 1
ATOM 1563 C CA . GLY B 1 41 ? -15.336 11.32 3.02 1 95.38 41 GLY B CA 1
ATOM 1564 C C . GLY B 1 41 ? -15.945 9.938 3.16 1 95.38 41 GLY B C 1
ATOM 1565 O O . GLY B 1 41 ? -16.953 9.766 3.848 1 95.38 41 GLY B O 1
ATOM 1566 N N . LEU B 1 42 ? -15.398 8.922 2.523 1 92.31 42 LEU B N 1
ATOM 1567 C CA . LEU B 1 42 ? -15.922 7.562 2.559 1 92.31 42 LEU B CA 1
ATOM 1568 C C . LEU B 1 42 ? -15.469 6.84 3.82 1 92.31 42 LEU B C 1
ATOM 1570 O O . LEU B 1 42 ? -15.938 5.734 4.113 1 92.31 42 LEU B O 1
ATOM 1574 N N . ILE B 1 43 ? -14.586 7.449 4.59 1 96.44 43 ILE B N 1
ATOM 1575 C CA . ILE B 1 43 ? -13.977 6.797 5.746 1 96.44 43 ILE B CA 1
ATOM 1576 C C . ILE B 1 43 ? -14.828 7.059 6.988 1 96.44 43 ILE B C 1
ATOM 1578 O O . ILE B 1 43 ? -15.117 8.211 7.316 1 96.44 43 ILE B O 1
ATOM 1582 N N . PRO B 1 44 ? -15.227 5.953 7.676 1 97.5 44 PRO B N 1
ATOM 1583 C CA . PRO B 1 44 ? -15.961 6.168 8.922 1 97.5 44 PRO B CA 1
ATOM 1584 C C . PRO B 1 44 ? -15.211 7.074 9.898 1 97.5 44 PRO B C 1
ATOM 1586 O O . PRO B 1 44 ? -14.008 6.906 10.102 1 97.5 44 PRO B O 1
ATOM 1589 N N . GLN B 1 45 ? -15.914 8.07 10.469 1 97.69 45 GLN B N 1
ATOM 1590 C CA . GLN B 1 45 ? -15.375 8.977 11.477 1 97.69 45 GLN B CA 1
ATOM 1591 C C . GLN B 1 45 ? -14.211 9.789 10.922 1 97.69 45 GLN B C 1
ATOM 1593 O O . GLN B 1 45 ? -13.25 10.078 11.633 1 97.69 45 GLN B O 1
ATOM 1598 N N . TRP B 1 46 ? -14.273 10.086 9.672 1 97.25 46 TRP B N 1
ATOM 1599 C CA . TRP B 1 46 ? -13.18 10.805 9.031 1 97.25 46 TRP B CA 1
ATOM 1600 C C . TRP B 1 46 ? -12.977 12.172 9.672 1 97.25 46 TRP B C 1
ATOM 1602 O O . TRP B 1 46 ? -11.867 12.703 9.664 1 97.25 46 TRP B O 1
ATOM 1612 N N . VAL B 1 47 ? -14.008 12.742 10.336 1 97.5 47 VAL B N 1
ATOM 1613 C CA . VAL B 1 47 ? -13.953 14.07 10.938 1 97.5 47 VAL B CA 1
ATOM 1614 C C . VAL B 1 47 ? -12.961 14.078 12.094 1 97.5 47 VAL B C 1
ATOM 1616 O O . VAL B 1 47 ? -12.523 15.141 12.547 1 97.5 47 VAL B O 1
ATOM 1619 N N . THR B 1 48 ? -12.578 12.93 12.57 1 98.12 48 THR B N 1
ATOM 1620 C CA . THR B 1 48 ? -11.68 12.844 13.719 1 98.12 48 THR B CA 1
ATOM 1621 C C . THR B 1 48 ? -10.227 12.758 13.266 1 98.12 48 THR B C 1
ATOM 1623 O O . THR B 1 48 ? -9.312 12.797 14.094 1 98.12 48 THR B O 1
ATOM 1626 N N . LEU B 1 49 ? -9.953 12.688 11.969 1 98.38 49 LEU B N 1
ATOM 1627 C CA . LEU B 1 49 ? -8.594 12.469 11.469 1 98.38 49 LEU B CA 1
ATOM 1628 C C . LEU B 1 49 ? -7.699 13.664 11.797 1 98.38 49 LEU B C 1
ATOM 1630 O O . LEU B 1 49 ? -6.598 13.484 12.32 1 98.38 49 LEU B O 1
ATOM 1634 N N . GLU B 1 50 ? -8.211 14.852 11.516 1 97.94 50 GLU B N 1
ATOM 1635 C CA . GLU B 1 50 ? -7.391 16.047 11.734 1 97.94 50 GLU B CA 1
ATOM 1636 C C . GLU B 1 50 ? -7.023 16.188 13.211 1 97.94 50 GLU B C 1
ATOM 1638 O O . GLU B 1 50 ? -5.844 16.312 13.547 1 97.94 50 GLU B O 1
ATOM 1643 N N . PRO B 1 51 ? -7.941 16.141 14.188 1 97.88 51 PRO B N 1
ATOM 1644 C CA . PRO B 1 51 ? -7.543 16.234 15.594 1 97.88 51 PRO B CA 1
ATOM 1645 C C . PRO B 1 51 ? -6.656 15.078 16.047 1 97.88 51 PRO B C 1
ATOM 1647 O O . PRO B 1 51 ? -5.801 15.258 16.906 1 97.88 51 PRO B O 1
ATOM 1650 N N . ARG B 1 52 ? -6.773 13.914 15.469 1 98.06 52 ARG B N 1
ATOM 1651 C CA . ARG B 1 52 ? -5.926 12.781 15.82 1 98.06 52 ARG B CA 1
ATOM 1652 C C . ARG B 1 52 ? -4.5 12.984 15.32 1 98.06 52 ARG B C 1
ATOM 1654 O O . ARG B 1 52 ? -3.539 12.586 15.977 1 98.06 52 ARG B O 1
ATOM 1661 N N . ILE B 1 53 ? -4.355 13.594 14.148 1 98.25 53 ILE B N 1
ATOM 1662 C CA . ILE B 1 53 ? -3.027 13.922 13.641 1 98.25 53 ILE B CA 1
ATOM 1663 C C . ILE B 1 53 ? -2.338 14.891 14.602 1 98.25 53 ILE B C 1
ATOM 1665 O O . ILE B 1 53 ? -1.171 14.703 14.953 1 98.25 53 ILE B O 1
ATOM 1669 N N . PHE B 1 54 ? -3.086 15.898 15.031 1 97.44 54 PHE B N 1
ATOM 1670 C CA . PHE B 1 54 ? -2.535 16.828 16 1 97.44 54 PHE B CA 1
ATOM 1671 C C . PHE B 1 54 ? -2.15 16.094 17.297 1 97.44 54 PHE B C 1
ATOM 1673 O O . PHE B 1 54 ? -1.114 16.391 17.891 1 97.44 54 PHE B O 1
ATOM 1680 N N . GLY B 1 55 ? -3.01 15.188 17.688 1 96.62 55 GLY B N 1
ATOM 1681 C CA . GLY B 1 55 ? -2.713 14.391 18.859 1 96.62 55 GLY B CA 1
ATOM 1682 C C . GLY B 1 55 ? -1.422 13.602 18.75 1 96.62 55 GLY B C 1
ATOM 1683 O O . GLY B 1 55 ? -0.619 13.57 19.672 1 96.62 55 GLY B O 1
ATOM 1684 N N . TRP B 1 56 ? -1.263 12.953 17.625 1 97.12 56 TRP B N 1
ATOM 1685 C CA . TRP B 1 56 ? -0.029 12.211 17.391 1 97.12 56 TRP B CA 1
ATOM 1686 C C . TRP B 1 56 ? 1.175 13.148 17.375 1 97.12 56 TRP B C 1
ATOM 1688 O O . TRP B 1 56 ? 2.225 12.828 17.938 1 97.12 56 TRP B O 1
ATOM 1698 N N . MET B 1 57 ? 1.038 14.305 16.719 1 97.19 57 MET B N 1
ATOM 1699 C CA . MET B 1 57 ? 2.145 15.258 16.688 1 97.19 57 MET B CA 1
ATOM 1700 C C . MET B 1 57 ? 2.543 15.68 18.094 1 97.19 57 MET B C 1
ATOM 1702 O O . MET B 1 57 ? 3.73 15.719 18.422 1 97.19 57 MET B O 1
ATOM 1706 N N . ASP B 1 58 ? 1.589 15.938 18.938 1 95.75 58 ASP B N 1
ATOM 1707 C CA . ASP B 1 58 ? 1.835 16.312 20.328 1 95.75 58 ASP B CA 1
ATOM 1708 C C . ASP B 1 58 ? 2.584 15.219 21.062 1 95.75 58 ASP B C 1
ATOM 1710 O O . ASP B 1 58 ? 3.457 15.5 21.891 1 95.75 58 ASP B O 1
ATOM 1714 N N . ARG B 1 59 ? 2.27 14.031 20.797 1 95.19 59 ARG B N 1
ATOM 1715 C CA . ARG B 1 59 ? 2.865 12.891 21.484 1 95.19 59 ARG B CA 1
ATOM 1716 C C . ARG B 1 59 ? 4.281 12.633 20.969 1 95.19 59 ARG B C 1
ATOM 1718 O O . ARG B 1 59 ? 5.168 12.273 21.75 1 95.19 59 ARG B O 1
ATOM 1725 N N . LEU B 1 60 ? 4.477 12.828 19.703 1 96.44 60 LEU B N 1
ATOM 1726 C CA . LEU B 1 60 ? 5.738 12.469 19.078 1 96.44 60 LEU B CA 1
ATOM 1727 C C . LEU B 1 60 ? 6.777 13.57 19.25 1 96.44 60 LEU B C 1
ATOM 1729 O O . LEU B 1 60 ? 7.98 13.297 19.281 1 96.44 60 LEU B O 1
ATOM 1733 N N . CYS B 1 61 ? 6.332 14.805 19.281 1 94.81 61 CYS B N 1
ATOM 1734 C CA . CYS B 1 61 ? 7.25 15.938 19.266 1 94.81 61 CYS B CA 1
ATOM 1735 C C . CYS B 1 61 ? 7.035 16.828 20.484 1 94.81 61 CYS B C 1
ATOM 1737 O O . CYS B 1 61 ? 6.062 17.578 20.531 1 94.81 61 CYS B O 1
ATOM 1739 N N . GLU B 1 62 ? 7.953 16.859 21.359 1 87.12 62 GLU B N 1
ATOM 1740 C CA . GLU B 1 62 ? 7.844 17.656 22.578 1 87.12 62 GLU B CA 1
ATOM 1741 C C . GLU B 1 62 ? 7.934 19.156 22.266 1 87.12 62 GLU B C 1
ATOM 1743 O O . GLU B 1 62 ? 7.32 19.969 22.953 1 87.12 62 GLU B O 1
ATOM 1748 N N . ASP B 1 63 ? 8.625 19.453 21.266 1 81.88 63 ASP B N 1
ATOM 1749 C CA . ASP B 1 63 ? 8.883 20.859 20.938 1 81.88 63 ASP B CA 1
ATOM 1750 C C . ASP B 1 63 ? 7.734 21.453 20.125 1 81.88 63 ASP B C 1
ATOM 1752 O O . ASP B 1 63 ? 7.738 22.656 19.828 1 81.88 63 ASP B O 1
ATOM 1756 N N . TYR B 1 64 ? 6.859 20.578 19.75 1 87.31 64 TYR B N 1
ATOM 1757 C CA . TYR B 1 64 ? 5.738 21.078 18.953 1 87.31 64 TYR B CA 1
ATOM 1758 C C . TYR B 1 64 ? 4.762 21.859 19.828 1 87.31 64 TYR B C 1
ATOM 1760 O O . TYR B 1 64 ? 4.266 21.344 20.828 1 87.31 64 TYR B O 1
ATOM 1768 N N . CYS B 1 65 ? 4.559 23.156 19.516 1 82.38 65 CYS B N 1
ATOM 1769 C CA . CYS B 1 65 ? 3.646 24.016 20.281 1 82.38 65 CYS B CA 1
ATOM 1770 C C . CYS B 1 65 ? 2.521 24.531 19.391 1 82.38 65 CYS B C 1
ATOM 1772 O O . CYS B 1 65 ? 2.088 25.672 19.531 1 82.38 65 CYS B O 1
ATOM 1774 N N . GLY B 1 66 ? 2.064 23.812 18.531 1 82 66 GLY B N 1
ATOM 1775 C CA . GLY B 1 66 ? 1.021 24.266 17.625 1 82 66 GLY B CA 1
ATOM 1776 C C . GLY B 1 66 ? 1.56 25.031 16.438 1 82 66 GLY B C 1
ATOM 1777 O O . GLY B 1 66 ? 2.771 25.219 16.297 1 82 66 GLY B O 1
ATOM 1778 N N . GLY B 1 67 ? 0.727 25.391 15.391 1 86.19 67 GLY B N 1
ATOM 1779 C CA . GLY B 1 67 ? 1.103 26.125 14.195 1 86.19 67 GLY B CA 1
ATOM 1780 C C . GLY B 1 67 ? 0.146 25.906 13.039 1 86.19 67 GLY B C 1
ATOM 1781 O O . GLY B 1 67 ? -0.917 25.312 13.203 1 86.19 67 GLY B O 1
ATOM 1782 N N . ILE B 1 68 ? 0.566 26.516 11.969 1 92.44 68 ILE B N 1
ATOM 1783 C CA . ILE B 1 68 ? -0.234 26.406 10.75 1 92.44 68 ILE B CA 1
ATOM 1784 C C . ILE B 1 68 ? 0.167 25.156 9.984 1 92.44 68 ILE B C 1
ATOM 1786 O O . ILE B 1 68 ? 1.354 24.844 9.852 1 92.44 68 ILE B O 1
ATOM 1790 N N . TRP B 1 69 ? -0.859 24.406 9.633 1 96.38 69 TRP B N 1
ATOM 1791 C CA . TRP B 1 69 ? -0.621 23.203 8.836 1 96.38 69 TRP B CA 1
ATOM 1792 C C . TRP B 1 69 ? -1.053 23.406 7.391 1 96.38 69 TRP B C 1
ATOM 1794 O O . TRP B 1 69 ? -2.088 24.031 7.129 1 96.38 69 TRP B O 1
ATOM 1804 N N . ASN B 1 70 ? -0.225 22.938 6.523 1 97.5 70 ASN B N 1
ATOM 1805 C CA . ASN B 1 70 ? -0.6 22.875 5.113 1 97.5 70 ASN B CA 1
ATOM 1806 C C . ASN B 1 70 ? -1.17 21.516 4.742 1 97.5 70 ASN B C 1
ATOM 1808 O O . ASN B 1 70 ? -0.814 20.5 5.348 1 97.5 70 ASN B O 1
ATOM 1812 N N . LEU B 1 71 ? -2.088 21.578 3.793 1 98.31 71 LEU B N 1
ATOM 1813 C CA . LEU B 1 71 ? -2.658 20.359 3.236 1 98.31 71 LEU B CA 1
ATOM 1814 C C . LEU B 1 71 ? -2.014 20.016 1.897 1 98.31 71 LEU B C 1
ATOM 1816 O O . LEU B 1 71 ? -1.75 20.906 1.087 1 98.31 71 LEU B O 1
ATOM 1820 N N . TYR B 1 72 ? -1.717 18.719 1.664 1 98.56 72 TYR B N 1
ATOM 1821 C CA . TYR B 1 72 ? -1.05 18.281 0.445 1 98.56 72 TYR B CA 1
ATOM 1822 C C . TYR B 1 72 ? -1.796 17.109 -0.194 1 98.56 72 TYR B C 1
ATOM 1824 O O . TYR B 1 72 ? -2.371 16.281 0.507 1 98.56 72 TYR B O 1
ATOM 1832 N N . THR B 1 73 ? -1.766 17.078 -1.501 1 98 73 THR B N 1
ATOM 1833 C CA . THR B 1 73 ? -2.211 15.914 -2.262 1 98 73 THR B CA 1
ATOM 1834 C C . THR B 1 73 ? -1.05 15.297 -3.037 1 98 73 THR B C 1
ATOM 1836 O O . THR B 1 73 ? -0.089 15.992 -3.379 1 98 73 THR B O 1
ATOM 1839 N N . LEU B 1 74 ? -1.136 14.031 -3.211 1 96.31 74 LEU B N 1
ATOM 1840 C CA . LEU B 1 74 ? -0.128 13.305 -3.977 1 96.31 74 LEU B CA 1
ATOM 1841 C C . LEU B 1 74 ? -0.689 12.844 -5.316 1 96.31 74 LEU B C 1
ATOM 1843 O O . LEU B 1 74 ? -1.89 12.594 -5.438 1 96.31 74 LEU B O 1
ATOM 1847 N N . ASN B 1 75 ? 0.218 12.625 -6.336 1 94.25 75 ASN B N 1
ATOM 1848 C CA . ASN B 1 75 ? -0.227 12.227 -7.668 1 94.25 75 ASN B CA 1
ATOM 1849 C C . ASN B 1 75 ? -0.626 10.758 -7.707 1 94.25 75 ASN B C 1
ATOM 1851 O O . ASN B 1 75 ? -1.138 10.273 -8.719 1 94.25 75 ASN B O 1
ATOM 1855 N N . ASN B 1 76 ? -0.505 10.039 -6.629 1 92.5 76 ASN B N 1
ATOM 1856 C CA . ASN B 1 76 ? -0.998 8.664 -6.57 1 92.5 76 ASN B CA 1
ATOM 1857 C C . ASN B 1 76 ? -2.34 8.578 -5.852 1 92.5 76 ASN B C 1
ATOM 1859 O O . ASN B 1 76 ? -2.836 7.484 -5.578 1 92.5 76 ASN B O 1
ATOM 1863 N N . GLY B 1 77 ? -2.875 9.695 -5.488 1 93.12 77 GLY B N 1
ATOM 1864 C CA . GLY B 1 77 ? -4.172 9.734 -4.828 1 93.12 77 GLY B CA 1
ATOM 1865 C C . GLY B 1 77 ? -4.07 9.898 -3.324 1 93.12 77 GLY B C 1
ATOM 1866 O O . GLY B 1 77 ? -5.086 10.023 -2.639 1 93.12 77 GLY B O 1
ATOM 1867 N N . GLY B 1 78 ? -2.834 9.922 -2.773 1 96.25 78 GLY B N 1
ATOM 1868 C CA . GLY B 1 78 ? -2.633 10.141 -1.35 1 96.25 78 GLY B CA 1
ATOM 1869 C C . GLY B 1 78 ? -2.871 11.578 -0.927 1 96.25 78 GLY B C 1
ATOM 1870 O O . GLY B 1 78 ? -2.988 12.469 -1.771 1 96.25 78 GLY B O 1
ATOM 1871 N N . ALA B 1 79 ? -2.992 11.719 0.319 1 98.31 79 ALA B N 1
ATOM 1872 C CA . ALA B 1 79 ? -3.221 13.031 0.913 1 98.31 79 ALA B CA 1
ATOM 1873 C C . ALA B 1 79 ? -2.697 13.086 2.346 1 98.31 79 ALA B C 1
ATOM 1875 O O . ALA B 1 79 ? -2.762 12.094 3.074 1 98.31 79 ALA B O 1
ATOM 1876 N N . PHE B 1 80 ? -2.154 14.258 2.682 1 98.62 80 PHE B N 1
ATOM 1877 C CA . PHE B 1 80 ? -1.638 14.406 4.035 1 98.62 80 PHE B CA 1
ATOM 1878 C C . PHE B 1 80 ? -1.538 15.875 4.418 1 98.62 80 PHE B C 1
ATOM 1880 O O . PHE B 1 80 ? -1.898 16.75 3.631 1 98.62 80 PHE B O 1
ATOM 1887 N N . MET B 1 81 ? -1.251 16.156 5.648 1 98.56 81 MET B N 1
ATOM 1888 C CA . MET B 1 81 ? -0.991 17.516 6.109 1 98.56 81 MET B CA 1
ATOM 1889 C C . MET B 1 81 ? 0.298 17.578 6.922 1 98.56 81 MET B C 1
ATOM 1891 O O . MET B 1 81 ? 0.734 16.578 7.48 1 98.56 81 MET B O 1
ATOM 1895 N N . ALA B 1 82 ? 0.904 18.703 6.902 1 97.56 82 ALA B N 1
ATOM 1896 C CA . ALA B 1 82 ? 2.162 18.906 7.613 1 97.56 82 ALA B CA 1
ATOM 1897 C C . ALA B 1 82 ? 2.303 20.359 8.055 1 97.56 82 ALA B C 1
ATOM 1899 O O . ALA B 1 82 ? 1.771 21.266 7.41 1 97.56 82 ALA B O 1
ATOM 1900 N N . PRO B 1 83 ? 2.984 20.531 9.219 1 95.38 83 PRO B N 1
ATOM 1901 C CA . PRO B 1 83 ? 3.219 21.922 9.641 1 95.38 83 PRO B CA 1
ATOM 1902 C C . PRO B 1 83 ? 3.949 22.75 8.578 1 95.38 83 PRO B C 1
ATOM 1904 O O . PRO B 1 83 ? 4.828 22.219 7.887 1 95.38 83 PRO B O 1
ATOM 1907 N N . GLU B 1 84 ? 3.549 23.969 8.469 1 91.94 84 GLU B N 1
ATOM 1908 C CA . GLU B 1 84 ? 4.23 24.891 7.57 1 91.94 84 GLU B CA 1
ATOM 1909 C C . GLU B 1 84 ? 5.68 25.109 7.992 1 91.94 84 GLU B C 1
ATOM 1911 O O . GLU B 1 84 ? 5.961 25.344 9.164 1 91.94 84 GLU B O 1
ATOM 1916 N N . PRO B 1 85 ? 6.566 24.891 6.969 1 83.44 85 PRO B N 1
ATOM 1917 C CA . PRO B 1 85 ? 7.965 25.125 7.324 1 83.44 85 PRO B CA 1
ATOM 1918 C C . PRO B 1 85 ? 8.242 26.578 7.711 1 83.44 85 PRO B C 1
ATOM 1920 O O . PRO B 1 85 ? 7.602 27.5 7.18 1 83.44 85 PRO B O 1
ATOM 1923 N N . ASP B 1 86 ? 9.023 26.734 8.75 1 74.5 86 ASP B N 1
ATOM 1924 C CA . ASP B 1 86 ? 9.461 28.078 9.094 1 74.5 86 ASP B CA 1
ATOM 1925 C C . ASP B 1 86 ? 10.484 28.594 8.086 1 74.5 86 ASP B C 1
ATOM 1927 O O . ASP B 1 86 ? 11.492 27.922 7.82 1 74.5 86 ASP B O 1
ATOM 1931 N N . ASP B 1 87 ? 10.117 29.531 7.164 1 64.38 87 ASP B N 1
ATOM 1932 C CA . ASP B 1 87 ? 10.969 30.109 6.125 1 64.38 87 ASP B CA 1
ATOM 1933 C C . ASP B 1 87 ? 12.367 30.391 6.656 1 64.38 87 ASP B C 1
ATOM 1935 O O . ASP B 1 87 ? 13.352 30.297 5.918 1 64.38 87 ASP B O 1
ATOM 1939 N N . ASP B 1 88 ? 12.445 30.875 7.793 1 60.06 88 ASP B N 1
ATOM 1940 C CA . ASP B 1 88 ? 13.703 31.469 8.25 1 60.06 88 ASP B CA 1
ATOM 1941 C C . ASP B 1 88 ? 14.594 30.406 8.906 1 60.06 88 ASP B C 1
ATOM 1943 O O . ASP B 1 88 ? 15.773 30.672 9.164 1 60.06 88 ASP B O 1
ATOM 1947 N N . ASN B 1 89 ? 14.016 29.219 9.156 1 61.62 89 ASN B N 1
ATOM 1948 C CA . ASN B 1 89 ? 14.852 28.344 9.969 1 61.62 89 ASN B CA 1
ATOM 1949 C C . ASN B 1 89 ? 14.766 26.891 9.508 1 61.62 89 ASN B C 1
ATOM 1951 O O . ASN B 1 89 ? 13.664 26.359 9.305 1 61.62 89 ASN B O 1
ATOM 1955 N N . ASP B 1 90 ? 15.828 26.453 8.805 1 67.44 90 ASP B N 1
ATOM 1956 C CA . ASP B 1 90 ? 16.016 25.047 8.469 1 67.44 90 ASP B CA 1
ATOM 1957 C C . ASP B 1 90 ? 16.047 24.188 9.727 1 67.44 90 ASP B C 1
ATOM 1959 O O . ASP B 1 90 ? 16.844 23.234 9.812 1 67.44 90 ASP B O 1
ATOM 1963 N N . GLU B 1 91 ? 15.258 24.562 10.68 1 80.19 91 GLU B N 1
ATOM 1964 C CA . GLU B 1 91 ? 15.289 23.875 11.969 1 80.19 91 GLU B CA 1
ATOM 1965 C C . GLU B 1 91 ? 14.578 22.516 11.875 1 80.19 91 GLU B C 1
ATOM 1967 O O . GLU B 1 91 ? 13.586 22.375 11.164 1 80.19 91 GLU B O 1
ATOM 1972 N N . THR B 1 92 ? 15.195 21.5 12.43 1 90.88 92 THR B N 1
ATOM 1973 C CA . THR B 1 92 ? 14.641 20.156 12.531 1 90.88 92 THR B CA 1
ATOM 1974 C C . THR B 1 92 ? 14 19.938 13.891 1 90.88 92 THR B C 1
ATOM 1976 O O . THR B 1 92 ? 14.258 20.672 14.836 1 90.88 92 THR B O 1
ATOM 1979 N N . TRP B 1 93 ? 13.039 19.094 13.898 1 93.5 93 TRP B N 1
ATOM 1980 C CA . TRP B 1 93 ? 12.352 18.688 15.117 1 93.5 93 TRP B CA 1
ATOM 1981 C C . TRP B 1 93 ? 12.82 17.312 15.57 1 93.5 93 TRP B C 1
ATOM 1983 O O . TRP B 1 93 ? 13.141 16.453 14.75 1 93.5 93 TRP B O 1
ATOM 1993 N N . VAL B 1 94 ? 12.859 17.219 16.891 1 96.25 94 VAL B N 1
ATOM 1994 C CA . VAL B 1 94 ? 13.148 15.906 17.453 1 96.25 94 VAL B CA 1
ATOM 1995 C C . VAL B 1 94 ? 11.844 15.195 17.812 1 96.25 94 VAL B C 1
ATOM 1997 O O . VAL B 1 94 ? 11.016 15.734 18.547 1 96.25 94 VAL B O 1
ATOM 2000 N N . LEU B 1 95 ? 11.641 14.047 17.25 1 97.44 95 LEU B N 1
ATOM 2001 C CA . LEU B 1 95 ? 10.477 13.227 17.531 1 97.44 95 LEU B CA 1
ATOM 2002 C C . LEU B 1 95 ? 10.867 11.992 18.344 1 97.44 95 LEU B C 1
ATOM 2004 O O . LEU B 1 95 ? 11.953 11.445 18.141 1 97.44 95 LEU B O 1
ATOM 2008 N N . PHE B 1 96 ? 9.992 11.586 19.234 1 97.56 96 PHE B N 1
ATOM 2009 C CA . PHE B 1 96 ? 10.141 10.383 20.047 1 97.56 96 PHE B CA 1
ATOM 2010 C C . PHE B 1 96 ? 8.828 9.602 20.094 1 97.56 96 PHE B C 1
ATOM 2012 O O . PHE B 1 96 ? 7.781 10.156 20.406 1 97.56 96 PHE B O 1
ATOM 2019 N N . ASN B 1 97 ? 8.922 8.352 19.641 1 96.25 97 ASN B N 1
ATOM 2020 C CA . ASN B 1 97 ? 7.762 7.473 19.75 1 96.25 97 ASN B CA 1
ATOM 2021 C C . ASN B 1 97 ? 7.875 6.535 20.938 1 96.25 97 ASN B C 1
ATOM 2023 O O . ASN B 1 97 ? 8.602 5.543 20.891 1 96.25 97 ASN B O 1
ATOM 2027 N N . ALA B 1 98 ? 7.109 6.707 21.922 1 93.38 98 ALA B N 1
ATOM 2028 C CA . ALA B 1 98 ? 7.164 5.945 23.172 1 93.38 98 ALA B CA 1
ATOM 2029 C C . ALA B 1 98 ? 6.691 4.512 22.953 1 93.38 98 ALA B C 1
ATOM 2031 O O . ALA B 1 98 ? 7.02 3.617 23.734 1 93.38 98 ALA B O 1
ATOM 2032 N N . MET B 1 99 ? 5.926 4.301 21.984 1 90 99 MET B N 1
ATOM 2033 C CA . MET B 1 99 ? 5.367 2.979 21.719 1 90 99 MET B CA 1
ATOM 2034 C C . MET B 1 99 ? 6.453 2.008 21.266 1 90 99 MET B C 1
ATOM 2036 O O . MET B 1 99 ? 6.363 0.807 21.516 1 90 99 MET B O 1
ATOM 2040 N N . ASN B 1 100 ? 7.387 2.51 20.578 1 90.38 100 ASN B N 1
ATOM 2041 C CA . ASN B 1 100 ? 8.445 1.62 20.109 1 90.38 100 ASN B CA 1
ATOM 2042 C C . ASN B 1 100 ? 9.812 2.049 20.625 1 90.38 100 ASN B C 1
ATOM 2044 O O . ASN B 1 100 ? 10.812 1.362 20.406 1 90.38 100 ASN B O 1
ATOM 2048 N N . GLY B 1 101 ? 9.898 3.213 21.25 1 93.81 101 GLY B N 1
ATOM 2049 C CA . GLY B 1 101 ? 11.109 3.691 21.891 1 93.81 101 GLY B CA 1
ATOM 2050 C C . GLY B 1 101 ? 12.07 4.371 20.922 1 93.81 101 GLY B C 1
ATOM 2051 O O . GLY B 1 101 ? 13.234 4.609 21.266 1 93.81 101 GLY B O 1
ATOM 2052 N N . ASN B 1 102 ? 11.656 4.637 19.703 1 95.5 102 ASN B N 1
ATOM 2053 C CA . ASN B 1 102 ? 12.539 5.215 18.688 1 95.5 102 ASN B CA 1
ATOM 2054 C C . ASN B 1 102 ? 12.516 6.738 18.734 1 95.5 102 ASN B C 1
ATOM 2056 O O . ASN B 1 102 ? 11.508 7.336 19.109 1 95.5 102 ASN B O 1
ATOM 2060 N N . ARG B 1 103 ? 13.656 7.266 18.359 1 96.38 103 ARG B N 1
ATOM 2061 C CA . ARG B 1 103 ? 13.844 8.711 18.266 1 96.38 103 ARG B CA 1
ATOM 2062 C C . ARG B 1 103 ? 14.438 9.094 16.922 1 96.38 103 ARG B C 1
ATOM 2064 O O . ARG B 1 103 ? 15.227 8.344 16.344 1 96.38 103 ARG B O 1
ATOM 2071 N N . ALA B 1 104 ? 14.047 10.242 16.422 1 96.81 104 ALA B N 1
ATOM 2072 C CA . ALA B 1 104 ? 14.609 10.711 15.156 1 96.81 104 ALA B CA 1
ATOM 2073 C C . ALA B 1 104 ? 14.469 12.227 15.023 1 96.81 104 ALA B C 1
ATOM 2075 O O . ALA B 1 104 ? 13.547 12.82 15.586 1 96.81 104 ALA B O 1
ATOM 2076 N N . GLU B 1 105 ? 15.391 12.805 14.359 1 96.5 105 GLU B N 1
ATOM 2077 C CA . GLU B 1 105 ? 15.344 14.219 14 1 96.5 105 GLU B CA 1
ATOM 2078 C C . GLU B 1 105 ? 14.945 14.406 12.539 1 96.5 105 GLU B C 1
ATOM 2080 O O . GLU B 1 105 ? 15.438 13.695 11.656 1 96.5 105 GLU B O 1
ATOM 2085 N N . MET B 1 106 ? 13.984 15.383 12.32 1 95.94 106 MET B N 1
ATOM 2086 C CA . MET B 1 106 ? 13.516 15.555 10.945 1 95.94 106 MET B CA 1
ATOM 2087 C C . MET B 1 106 ? 12.875 16.922 10.758 1 95.94 106 MET B C 1
ATOM 2089 O O . MET B 1 106 ? 12.695 17.672 11.727 1 95.94 106 MET B O 1
ATOM 2093 N N . SER B 1 107 ? 12.648 17.25 9.5 1 94.81 107 SER B N 1
ATOM 2094 C CA . SER B 1 107 ? 11.992 18.516 9.156 1 94.81 107 SER B CA 1
ATOM 2095 C C . SER B 1 107 ? 10.523 18.5 9.578 1 94.81 107 SER B C 1
ATOM 2097 O O . SER B 1 107 ? 9.969 17.453 9.906 1 94.81 107 SER B O 1
ATOM 2099 N N . GLN B 1 108 ? 9.914 19.641 9.484 1 94.06 108 GLN B N 1
ATOM 2100 C CA . GLN B 1 108 ? 8.508 19.781 9.836 1 94.06 108 GLN B CA 1
ATOM 2101 C C . GLN B 1 108 ? 7.625 18.969 8.891 1 94.06 108 GLN B C 1
ATOM 2103 O O . GLN B 1 108 ? 6.645 18.344 9.32 1 94.06 108 GLN B O 1
ATOM 2108 N N . GLU B 1 109 ? 8 18.953 7.621 1 95.56 109 GLU B N 1
ATOM 2109 C CA . GLU B 1 109 ? 7.238 18.188 6.652 1 95.56 109 GLU B CA 1
ATOM 2110 C C . GLU B 1 109 ? 7.309 16.688 6.965 1 95.56 109 GLU B C 1
ATOM 2112 O O . GLU B 1 109 ? 6.281 16 6.98 1 95.56 109 GLU B O 1
ATOM 2117 N N . ALA B 1 110 ? 8.477 16.25 7.223 1 97.06 110 ALA B N 1
ATOM 2118 C CA . ALA B 1 110 ? 8.672 14.836 7.555 1 97.06 110 ALA B CA 1
ATOM 2119 C C . ALA B 1 110 ? 7.91 14.461 8.828 1 97.06 110 ALA B C 1
ATOM 2121 O O . ALA B 1 110 ? 7.309 13.391 8.906 1 97.06 110 ALA B O 1
ATOM 2122 N N . ALA B 1 111 ? 7.938 15.352 9.742 1 96.81 111 ALA B N 1
ATOM 2123 C CA . ALA B 1 111 ? 7.215 15.117 10.984 1 96.81 111 ALA B CA 1
ATOM 2124 C C . ALA B 1 111 ? 5.715 15.016 10.742 1 96.81 111 ALA B C 1
ATOM 2126 O O . ALA B 1 111 ? 5.039 14.164 11.328 1 96.81 111 ALA B O 1
ATOM 2127 N N . GLY B 1 112 ? 5.215 15.898 9.891 1 97.56 112 GLY B N 1
ATOM 2128 C CA . GLY B 1 112 ? 3.812 15.82 9.516 1 97.56 112 GLY B CA 1
ATOM 2129 C C . GLY B 1 112 ? 3.453 14.516 8.828 1 97.56 112 GLY B C 1
ATOM 2130 O O . GLY B 1 112 ? 2.412 13.922 9.117 1 97.56 112 GLY B O 1
ATOM 2131 N N . ILE B 1 113 ? 4.312 14.047 7.977 1 97.94 113 ILE B N 1
ATOM 2132 C CA . ILE B 1 113 ? 4.117 12.773 7.297 1 97.94 113 ILE B CA 1
ATOM 2133 C C . ILE B 1 113 ? 4.062 11.641 8.32 1 97.94 113 ILE B C 1
ATOM 2135 O O . ILE B 1 113 ? 3.164 10.797 8.273 1 97.94 113 ILE B O 1
ATOM 2139 N N . ALA B 1 114 ? 4.977 11.656 9.25 1 97.5 114 ALA B N 1
ATOM 2140 C CA . ALA B 1 114 ? 5.016 10.625 10.281 1 97.5 114 ALA B CA 1
ATOM 2141 C C . ALA B 1 114 ? 3.729 10.617 11.109 1 97.5 114 ALA B C 1
ATOM 2143 O O . ALA B 1 114 ? 3.137 9.562 11.336 1 97.5 114 ALA B O 1
ATOM 2144 N N . ALA B 1 115 ? 3.275 11.773 11.523 1 97.5 115 ALA B N 1
ATOM 2145 C CA . ALA B 1 115 ? 2.051 11.883 12.312 1 97.5 115 ALA B CA 1
ATOM 2146 C C . ALA B 1 115 ? 0.846 11.375 11.523 1 97.5 115 ALA B C 1
ATOM 2148 O O . ALA B 1 115 ? -0.014 10.688 12.07 1 97.5 115 ALA B O 1
ATOM 2149 N N . CYS B 1 116 ? 0.79 11.703 10.227 1 98.38 116 CYS B N 1
ATOM 2150 C CA . CYS B 1 116 ? -0.297 11.242 9.375 1 98.38 116 CYS B CA 1
ATOM 2151 C C . CYS B 1 116 ? -0.266 9.727 9.219 1 98.38 116 CYS B C 1
ATOM 2153 O O . CYS B 1 116 ? -1.304 9.062 9.312 1 98.38 116 CYS B O 1
ATOM 2155 N N . LEU B 1 117 ? 0.922 9.172 8.992 1 97.19 117 LEU B N 1
ATOM 2156 C CA . LEU B 1 117 ? 1.046 7.727 8.828 1 97.19 117 LEU B CA 1
ATOM 2157 C C . LEU B 1 117 ? 0.586 6.988 10.078 1 97.19 117 LEU B C 1
ATOM 2159 O O . LEU B 1 117 ? -0.149 6.004 9.992 1 97.19 117 LEU B O 1
ATOM 2163 N N . MET B 1 118 ? 0.968 7.516 11.242 1 96.69 118 MET B N 1
ATOM 2164 C CA . MET B 1 118 ? 0.52 6.922 12.5 1 96.69 118 MET B CA 1
ATOM 2165 C C . MET B 1 118 ? -1 6.984 12.617 1 96.69 118 MET B C 1
ATOM 2167 O O . MET B 1 118 ? -1.639 6 12.992 1 96.69 118 MET B O 1
ATOM 2171 N N . THR B 1 119 ? -1.527 8.109 12.281 1 97.62 119 THR B N 1
ATOM 2172 C CA . THR B 1 119 ? -2.969 8.305 12.367 1 97.62 119 THR B CA 1
ATOM 2173 C C . THR B 1 119 ? -3.703 7.371 11.414 1 97.62 119 THR B C 1
ATOM 2175 O O . THR B 1 119 ? -4.656 6.699 11.805 1 97.62 119 THR B O 1
ATOM 2178 N N . TYR B 1 120 ? -3.236 7.34 10.117 1 97.38 120 TYR B N 1
ATOM 2179 C CA . TYR B 1 120 ? -3.898 6.52 9.109 1 97.38 120 TYR B CA 1
ATOM 2180 C C . TYR B 1 120 ? -3.865 5.047 9.5 1 97.38 120 TYR B C 1
ATOM 2182 O O . TYR B 1 120 ? -4.867 4.34 9.375 1 97.38 120 TYR B O 1
ATOM 2190 N N . SER B 1 121 ? -2.742 4.629 10.016 1 95.38 121 SER B N 1
ATOM 2191 C CA . SER B 1 121 ? -2.605 3.234 10.422 1 95.38 121 SER B CA 1
ATOM 2192 C C . SER B 1 121 ? -3.553 2.9 11.57 1 95.38 121 SER B C 1
ATOM 2194 O O . SER B 1 121 ? -4.324 1.942 11.484 1 95.38 121 SER B O 1
ATOM 2196 N N . HIS B 1 122 ? -3.568 3.672 12.578 1 95.25 122 HIS B N 1
ATOM 2197 C CA . HIS B 1 122 ? -4.414 3.447 13.742 1 95.25 122 HIS B CA 1
ATOM 2198 C C . HIS B 1 122 ? -5.895 3.525 13.375 1 95.25 122 HIS B C 1
ATOM 2200 O O . HIS B 1 122 ? -6.695 2.703 13.828 1 95.25 122 HIS B O 1
ATOM 2206 N N . HIS B 1 123 ? -6.219 4.496 12.555 1 96.94 123 HIS B N 1
ATOM 2207 C CA . HIS B 1 123 ? -7.613 4.684 12.156 1 96.94 123 HIS B CA 1
ATOM 2208 C C . HIS B 1 123 ? -8.109 3.508 11.328 1 96.94 123 HIS B C 1
ATOM 2210 O O . HIS B 1 123 ? -9.234 3.041 11.516 1 96.94 123 HIS B O 1
ATOM 2216 N N . ALA B 1 124 ? -7.285 3.023 10.43 1 96.12 124 ALA B N 1
ATOM 2217 C CA . ALA B 1 124 ? -7.633 1.867 9.609 1 96.12 124 ALA B CA 1
ATOM 2218 C C . ALA B 1 124 ? -7.91 0.642 10.469 1 96.12 124 ALA B C 1
ATOM 2220 O O . ALA B 1 124 ? -8.891 -0.076 10.25 1 96.12 124 ALA B O 1
ATOM 2221 N N . CYS B 1 125 ? -7.109 0.473 11.492 1 95.06 125 CYS B N 1
ATOM 2222 C CA . CYS B 1 125 ? -7.25 -0.678 12.383 1 95.06 125 CYS B CA 1
ATOM 2223 C C . CYS B 1 125 ? -8.516 -0.565 13.227 1 95.06 125 CYS B C 1
ATOM 2225 O O . CYS B 1 125 ? -9.266 -1.533 13.359 1 95.06 125 CYS B O 1
ATOM 2227 N N . ARG B 1 126 ? -8.758 0.565 13.711 1 95 126 ARG B N 1
ATOM 2228 C CA . ARG B 1 126 ? -9.898 0.796 14.586 1 95 126 ARG B CA 1
ATOM 2229 C C . ARG B 1 126 ? -11.211 0.647 13.828 1 95 126 ARG B C 1
ATOM 2231 O O . ARG B 1 126 ? -12.172 0.075 14.344 1 95 126 ARG B O 1
ATOM 2238 N N . THR B 1 127 ? -11.258 1.132 12.656 1 96.25 127 THR B N 1
ATOM 2239 C CA . THR B 1 127 ? -12.5 1.165 11.898 1 96.25 127 THR B CA 1
ATOM 2240 C C . THR B 1 127 ? -12.602 -0.042 10.977 1 96.25 127 THR B C 1
ATOM 2242 O O . THR B 1 127 ? -13.672 -0.313 10.414 1 96.25 127 THR B O 1
ATOM 2245 N N . GLU B 1 128 ? -11.422 -0.747 10.773 1 94.19 128 GLU B N 1
ATOM 2246 C CA . GLU B 1 128 ? -11.336 -1.854 9.828 1 94.19 128 GLU B CA 1
ATOM 2247 C C . GLU B 1 128 ? -11.781 -1.425 8.43 1 94.19 128 GLU B C 1
ATOM 2249 O O . GLU B 1 128 ? -12.555 -2.125 7.777 1 94.19 128 GLU B O 1
ATOM 2254 N N . CYS B 1 129 ? -11.445 -0.239 8.07 1 95.81 129 CYS B N 1
ATOM 2255 C CA . CYS B 1 129 ? -11.812 0.335 6.781 1 95.81 129 CYS B CA 1
ATOM 2256 C C . CYS B 1 129 ? -10.656 0.233 5.793 1 95.81 129 CYS B C 1
ATOM 2258 O O . CYS B 1 129 ? -9.625 0.886 5.965 1 95.81 129 CYS B O 1
ATOM 2260 N N . TYR B 1 130 ? -10.805 -0.438 4.695 1 95.19 130 TYR B N 1
ATOM 2261 C CA . TYR B 1 130 ? -9.75 -0.676 3.721 1 95.19 130 TYR B CA 1
ATOM 2262 C C . TYR B 1 130 ? -9.398 0.605 2.975 1 95.19 130 TYR B C 1
ATOM 2264 O O . TYR B 1 130 ? -8.242 0.81 2.59 1 95.19 130 TYR B O 1
ATOM 2272 N N . ALA B 1 131 ? -10.375 1.45 2.783 1 95.69 131 ALA B N 1
ATOM 2273 C CA . ALA B 1 131 ? -10.086 2.73 2.143 1 95.69 131 ALA B CA 1
ATOM 2274 C C . ALA B 1 131 ? -9.047 3.521 2.939 1 95.69 131 ALA B C 1
ATOM 2276 O O . ALA B 1 131 ? -8.188 4.184 2.361 1 95.69 131 ALA B O 1
ATOM 2277 N N . MET B 1 132 ? -9.141 3.467 4.215 1 96.5 132 MET B N 1
ATOM 2278 C CA . MET B 1 132 ? -8.172 4.148 5.07 1 96.5 132 MET B CA 1
ATOM 2279 C C . MET B 1 132 ? -6.797 3.492 4.965 1 96.5 132 MET B C 1
ATOM 2281 O O . MET B 1 132 ? -5.773 4.17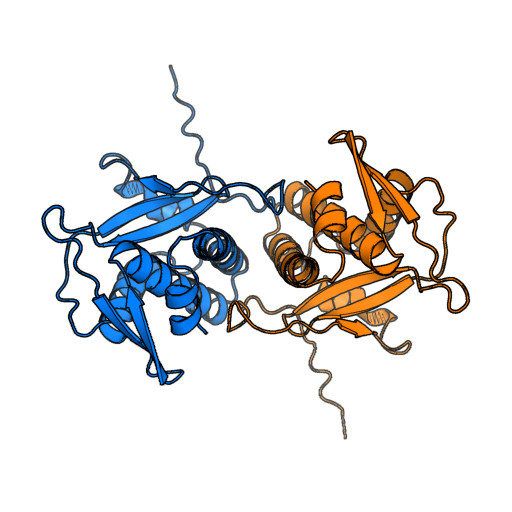6 5.02 1 96.5 132 MET B O 1
ATOM 2285 N N . THR B 1 133 ? -6.797 2.182 4.871 1 96.12 133 THR B N 1
ATOM 2286 C CA . THR B 1 133 ? -5.539 1.465 4.68 1 96.12 133 THR B CA 1
ATOM 2287 C C . THR B 1 133 ? -4.859 1.904 3.385 1 96.12 133 THR B C 1
ATOM 2289 O O . THR B 1 133 ? -3.641 2.09 3.35 1 96.12 133 THR B O 1
ATOM 2292 N N . VAL B 1 134 ? -5.633 2.107 2.361 1 96.19 134 VAL B N 1
ATOM 2293 C CA . VAL B 1 134 ? -5.09 2.557 1.083 1 96.19 134 VAL B CA 1
ATOM 2294 C C . VAL B 1 134 ? -4.469 3.943 1.242 1 96.19 134 VAL B C 1
ATOM 2296 O O . VAL B 1 134 ? -3.395 4.215 0.702 1 96.19 134 VAL B O 1
ATOM 2299 N N . HIS B 1 135 ? -5.125 4.809 2.01 1 96.75 135 HIS B N 1
ATOM 2300 C CA . HIS B 1 135 ? -4.543 6.113 2.293 1 96.75 135 HIS B CA 1
ATOM 2301 C C . HIS B 1 135 ? -3.184 5.973 2.971 1 96.75 135 HIS B C 1
ATOM 2303 O O . HIS B 1 135 ? -2.248 6.711 2.654 1 96.75 135 HIS B O 1
ATOM 2309 N N . TYR B 1 136 ? -3.123 5.059 3.828 1 96.31 136 TYR B N 1
ATOM 2310 C CA . TYR B 1 136 ? -1.852 4.797 4.492 1 96.31 136 TYR B CA 1
ATOM 2311 C C . TYR B 1 136 ? -0.78 4.402 3.484 1 96.31 136 TYR B C 1
ATOM 2313 O O . TYR B 1 136 ? 0.313 4.969 3.475 1 96.31 136 TYR B O 1
ATOM 2321 N N . TYR B 1 137 ? -1.081 3.48 2.654 1 94.69 137 TYR B N 1
ATOM 2322 C CA . TYR B 1 137 ? -0.098 2.963 1.71 1 94.69 137 TYR B CA 1
ATOM 2323 C C . TYR B 1 137 ? 0.329 4.043 0.721 1 94.69 137 TYR B C 1
ATOM 2325 O O . TYR B 1 137 ? 1.506 4.137 0.366 1 94.69 137 TYR B O 1
ATOM 2333 N N . ARG B 1 138 ? -0.61 4.82 0.242 1 95.06 138 ARG B N 1
ATOM 2334 C CA . ARG B 1 138 ? -0.297 5.879 -0.709 1 95.06 138 ARG B CA 1
ATOM 2335 C C . ARG B 1 138 ? 0.652 6.902 -0.094 1 95.06 138 ARG B C 1
ATOM 2337 O O . ARG B 1 138 ? 1.612 7.332 -0.737 1 95.06 138 ARG B O 1
ATOM 2344 N N . LEU B 1 139 ? 0.368 7.273 1.138 1 96.38 139 LEU B N 1
ATOM 2345 C CA . LEU B 1 139 ? 1.265 8.203 1.814 1 96.38 139 LEU B CA 1
ATOM 2346 C C . LEU B 1 139 ? 2.609 7.547 2.109 1 96.38 139 LEU B C 1
ATOM 2348 O O . LEU B 1 139 ? 3.656 8.188 2 1 96.38 139 LEU B O 1
ATOM 2352 N N . ARG B 1 140 ? 2.564 6.328 2.494 1 95.19 140 ARG B N 1
ATOM 2353 C CA . ARG B 1 140 ? 3.801 5.609 2.793 1 95.19 140 ARG B CA 1
ATOM 2354 C C . ARG B 1 140 ? 4.707 5.551 1.567 1 95.19 140 ARG B C 1
ATOM 2356 O O . ARG B 1 140 ? 5.926 5.676 1.686 1 95.19 140 ARG B O 1
ATOM 2363 N N . ASP B 1 141 ? 4.145 5.332 0.396 1 93.38 141 ASP B N 1
ATOM 2364 C CA . ASP B 1 141 ? 4.93 5.344 -0.832 1 93.38 141 ASP B CA 1
ATOM 2365 C C . ASP B 1 141 ? 5.688 6.664 -0.986 1 93.38 141 ASP B C 1
ATOM 2367 O O . ASP B 1 141 ? 6.859 6.672 -1.369 1 93.38 141 ASP B O 1
ATOM 2371 N N . TYR B 1 142 ? 5.023 7.703 -0.727 1 96.12 142 TYR B N 1
ATOM 2372 C CA . TYR B 1 142 ? 5.66 9.016 -0.797 1 96.12 142 TYR B CA 1
ATOM 2373 C C . TYR B 1 142 ? 6.754 9.141 0.256 1 96.12 142 TYR B C 1
ATOM 2375 O O . TYR B 1 142 ? 7.836 9.664 -0.025 1 96.12 142 TYR B O 1
ATOM 2383 N N . ALA B 1 143 ? 6.453 8.688 1.456 1 95.88 143 ALA B N 1
ATOM 2384 C CA . ALA B 1 143 ? 7.438 8.711 2.535 1 95.88 143 ALA B CA 1
ATOM 2385 C C . ALA B 1 143 ? 8.695 7.934 2.152 1 95.88 143 ALA B C 1
ATOM 2387 O O . ALA B 1 143 ? 9.805 8.328 2.5 1 95.88 143 ALA B O 1
ATOM 2388 N N . LEU B 1 144 ? 8.5 6.863 1.443 1 92.88 144 LEU B N 1
ATOM 2389 C CA . LEU B 1 144 ? 9.617 6.012 1.048 1 92.88 144 LEU B CA 1
ATOM 2390 C C . LEU B 1 144 ? 10.508 6.719 0.034 1 92.88 144 LEU B C 1
ATOM 2392 O O . LEU B 1 144 ? 11.695 6.395 -0.093 1 92.88 144 LEU B O 1
ATOM 2396 N N . GLN B 1 145 ? 9.961 7.621 -0.686 1 94.38 145 GLN B N 1
ATOM 2397 C CA . GLN B 1 145 ? 10.727 8.375 -1.67 1 94.38 145 GLN B CA 1
ATOM 2398 C C . GLN B 1 145 ? 11.242 9.688 -1.076 1 94.38 145 GLN B C 1
ATOM 2400 O O . GLN B 1 145 ? 12.031 10.391 -1.708 1 94.38 145 GLN B O 1
ATOM 2405 N N . HIS B 1 146 ? 10.844 10.031 0.118 1 96.31 146 HIS B N 1
ATOM 2406 C CA . HIS B 1 146 ? 11.195 11.289 0.768 1 96.31 146 HIS B CA 1
ATOM 2407 C C . HIS B 1 146 ? 12.664 11.312 1.169 1 96.31 146 HIS B C 1
ATOM 2409 O O . HIS B 1 146 ? 13.219 10.289 1.579 1 96.31 146 HIS B O 1
ATOM 2415 N N . PRO B 1 147 ? 13.367 12.484 1.032 1 96.62 147 PRO B N 1
ATOM 2416 C CA . PRO B 1 147 ? 14.773 12.57 1.439 1 96.62 147 PRO B CA 1
ATOM 2417 C C . PRO B 1 147 ? 15 12.102 2.875 1 96.62 147 PRO B C 1
ATOM 2419 O O . PRO B 1 147 ? 16.078 11.602 3.203 1 96.62 147 PRO B O 1
ATOM 2422 N N . GLU B 1 148 ? 14.008 12.266 3.729 1 97.38 148 GLU B N 1
ATOM 2423 C CA . GLU B 1 148 ? 14.133 11.883 5.133 1 97.38 148 GLU B CA 1
ATOM 2424 C C . GLU B 1 148 ? 13.398 10.578 5.418 1 97.38 148 GLU B C 1
ATOM 2426 O O . GLU B 1 148 ? 12.828 10.406 6.496 1 97.38 148 GLU B O 1
ATOM 2431 N N . CYS B 1 149 ? 13.344 9.703 4.5 1 96 149 CYS B N 1
ATOM 2432 C CA . CYS B 1 149 ? 12.633 8.438 4.59 1 96 149 CYS B CA 1
ATOM 2433 C C . CYS B 1 149 ? 13.07 7.648 5.82 1 96 149 CYS B C 1
ATOM 2435 O O . CYS B 1 149 ? 12.234 7.168 6.586 1 96 149 CYS B O 1
ATOM 2437 N N . SER B 1 150 ? 14.391 7.57 6.059 1 95.31 150 SER B N 1
ATOM 2438 C CA . SER B 1 150 ? 14.922 6.773 7.164 1 95.31 150 SER B CA 1
ATOM 2439 C C . SER B 1 150 ? 14.391 7.266 8.5 1 95.31 150 SER B C 1
ATOM 2441 O O . SER B 1 150 ? 13.977 6.465 9.344 1 95.31 150 SER B O 1
ATOM 2443 N N . ALA B 1 151 ? 14.367 8.547 8.688 1 96.38 151 ALA B N 1
ATOM 2444 C CA . ALA B 1 151 ? 13.875 9.133 9.93 1 96.38 151 ALA B CA 1
ATOM 2445 C C . ALA B 1 151 ? 12.383 8.875 10.109 1 96.38 151 ALA B C 1
ATOM 2447 O O . ALA B 1 151 ? 11.938 8.508 11.203 1 96.38 151 ALA B O 1
ATOM 2448 N N . ILE B 1 152 ? 11.617 9.039 9.055 1 96.44 152 ILE B N 1
ATOM 2449 C CA . ILE B 1 152 ? 10.18 8.82 9.102 1 96.44 152 ILE B CA 1
ATOM 2450 C C . ILE B 1 152 ? 9.883 7.371 9.469 1 96.44 152 ILE B C 1
ATOM 2452 O O . ILE B 1 152 ? 9.117 7.098 10.391 1 96.44 152 ILE B O 1
ATOM 2456 N N . MET B 1 153 ? 10.594 6.461 8.727 1 94.06 153 MET B N 1
ATOM 2457 C CA . MET B 1 153 ? 10.328 5.039 8.914 1 94.06 153 MET B CA 1
ATOM 2458 C C . MET B 1 153 ? 10.734 4.594 10.32 1 94.06 153 MET B C 1
ATOM 2460 O O . MET B 1 153 ? 10.102 3.715 10.906 1 94.06 153 MET B O 1
ATOM 2464 N N . ARG B 1 154 ? 11.781 5.199 10.828 1 93.69 154 ARG B N 1
ATOM 2465 C CA . ARG B 1 154 ? 12.234 4.871 12.172 1 93.69 154 ARG B CA 1
ATOM 2466 C C . ARG B 1 154 ? 11.164 5.203 13.203 1 93.69 154 ARG B C 1
ATOM 2468 O O . ARG B 1 154 ? 10.922 4.426 14.133 1 93.69 154 ARG B O 1
ATOM 2475 N N . ILE B 1 155 ? 10.5 6.285 13.055 1 94.69 155 ILE B N 1
ATOM 2476 C CA . ILE B 1 155 ? 9.531 6.766 14.031 1 94.69 155 ILE B CA 1
ATOM 2477 C C . ILE B 1 155 ? 8.25 5.93 13.938 1 94.69 155 ILE B C 1
ATOM 2479 O O . ILE B 1 155 ? 7.629 5.629 14.961 1 94.69 155 ILE B O 1
ATOM 2483 N N . ILE B 1 156 ? 7.867 5.488 12.719 1 92.81 156 ILE B N 1
ATOM 2484 C CA . ILE B 1 156 ? 6.562 4.848 12.586 1 92.81 156 ILE B CA 1
ATOM 2485 C C . ILE B 1 156 ? 6.723 3.332 12.688 1 92.81 156 ILE B C 1
ATOM 2487 O O . ILE B 1 156 ? 5.734 2.594 12.648 1 92.81 156 ILE B O 1
ATOM 2491 N N . ASP B 1 157 ? 7.926 2.816 12.836 1 85.62 157 ASP B N 1
ATOM 2492 C CA . ASP B 1 157 ? 8.211 1.385 12.883 1 85.62 157 ASP B CA 1
ATOM 2493 C C . ASP B 1 157 ? 7.434 0.71 14.016 1 85.62 157 ASP B C 1
ATOM 2495 O O . ASP B 1 157 ? 7.352 1.244 15.125 1 85.62 157 ASP B O 1
#

Secondary structure (DSSP, 8-state):
------------SPPS-TTPPP-EEEPPGGGHHHHHHHHHTTSTT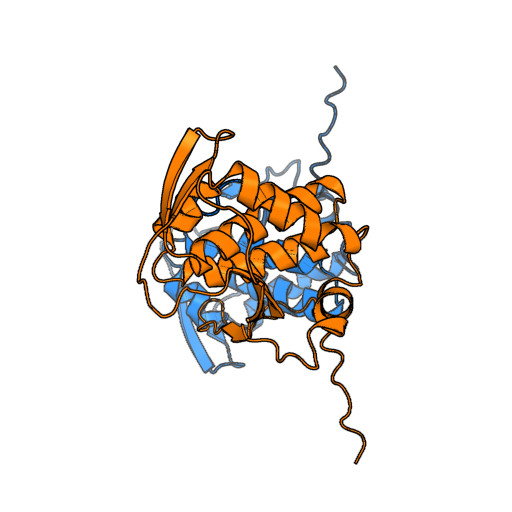GGGHHHHHHHHHHHH-TT-----EEEEEETTS-EEEEEPP-TT--PPEEEEETTTTEEEEE-HHHHHHHHHHHHHHHHHHHHT-HHHHHHHHHHHHHHHHSTTHHHHHHHH-/-----------SSPPS-TTPPP-EEEPPGGGHHHHHHHHHTTSTTGGGHHHHHHHHHHHH-TT-----EEEEEETTS-EEEEEPP-TT--PPEEEEETTTTEEEEE-HHHHHHHHHHHHHHHHHHHHT-HHHHHHHHHHHHHHHHSTTHHHHHHHH-

Sequence (314 aa):
MKTLSQNTTSSACAPETGLQQLVATIVPDEQRISFWPQHFGLIPQWVTLEPRIFGWMDRLCEDYCGGIWNLYTLNNGGAFMAPEPDDDNDETWVLFNAMNGNRAEMSQEAAGIAACLMTYSHHACRTECYAMTVHYYRLRDYALQHPECSAIMRIIDMKTLSQNTTSSACAPETGLQQLVATIVPDEQRISFWPQHFGLIPQWVTLEPRIFGWMDRLCEDYCGGIWNLYTLNNGGAFMAPEPDDDNDETWVLFNAMNGNRAEMSQEAAGIAACLMTYSHHACRTECYAMTVHYYRLRDYALQHPECSAIMRIID

Organism: Shigella dysenteriae serotype 1 (strain Sd197) (NCBI:txid300267)

pLDDT: mean 89.18, std 15.87, range [24.27, 98.62]

Radius of gyration: 20.77 Å; Cα contacts (8 Å, |Δi|>4): 537; chains: 2; bounding box: 36×61×48 Å

Nearest PDB structures (foldseek):
  2wj9-assembly1_B  TM=9.681E-01  e=1.022E-26  Escherichia coli CFT073
  2wj9-assembly1_A  TM=9.896E-01  e=2.238E-24  Escherichia coli CFT073
  2kmg-assembly1_A  TM=8.624E-01  e=6.763E-10  Bordetella pertussis
  8x2u-assembly1_N  TM=3.902E-01  e=9.760E+00  Mus musculus
  3omg-assembly1_A  TM=2.341E-01  e=4.795E+00  Homo sapiens

InterPro domains:
  IPR004914 Antirestriction protein [PF03230] (62-157)
  IPR042297 Antirestriction domain superfamily [G3DSA:3.30.70.3580] (8-157)

Foldseek 3Di:
DPPPPPLPEQDPDFDDDLDDQKDKDWDDPVCVVVVQCSHPVVAPPSVCLVVQLVVLLVQFFVPDDDADKIKIAMPRSAIFIWHDFDPVDPDWTWTAAPVVGFIATGGRRLSRLLSNLLSLVVSCVVRVDVSSVVNNVVSLSNLCVDPCNVRSVRRND/DPPPPPLPEQDPDFDDDLPDQKDKDWDDPVCVVVVQCSHPVVAPPSVCLVVQLVVLLVQFFVPDDDADKIKIAMPRSAIWIWHDFDVVDPAWTWTAAPVVGFIAIGGRRLSRLLSNLLSLVVSCVVRVDVSSVVNNVVSLSNLCVDPCNVRSVRRND

Solvent-accessible surface area (backbone atoms only — not comparable to full-atom values): 17195 Å² total; per-residue (Å²): 132,80,73,75,73,72,74,65,50,60,66,28,45,50,67,64,40,85,78,61,88,71,51,78,42,75,53,52,78,90,47,53,82,51,43,57,59,44,60,36,55,89,38,86,72,44,84,50,50,64,64,44,25,53,49,41,39,54,66,28,18,80,80,59,80,80,80,61,66,40,44,33,37,33,80,69,62,16,64,49,46,22,44,58,72,58,88,90,45,95,62,64,44,61,34,39,29,81,89,70,67,31,68,36,67,37,41,44,52,51,49,19,48,36,20,40,45,52,37,29,34,52,49,5,44,74,68,54,33,30,62,36,26,46,42,29,51,40,39,47,54,44,42,69,70,36,95,58,23,68,43,35,45,52,48,59,65,134,79,73,75,72,71,74,65,51,60,64,29,43,51,63,66,37,89,81,61,87,70,52,80,40,76,54,52,80,91,47,53,83,51,44,56,58,43,60,36,54,89,40,86,73,44,84,51,49,66,63,44,26,53,50,40,38,52,66,27,19,79,81,59,79,79,81,60,67,44,44,34,38,32,81,67,61,17,62,49,48,22,44,57,71,58,88,88,44,96,62,64,44,60,34,38,29,82,90,71,68,31,69,35,67,36,43,44,51,49,47,18,48,36,21,40,45,52,37,29,33,52,50,5,45,74,66,55,33,32,61,36,25,44,42,28,51,41,39,47,56,44,42,67,71,36,96,58,23,68,40,37,45,52,48,53,66